Protein AF-V9IGC6-F1 (afdb_monomer_lite)

Sequence (272 aa):
MDTNLYEKNEKKMQADISLQDTLHKNHNLEVSNCHYMVNDELTYIQAREKKIHMDTTSNIKPKKRITKMKMKKYKSEGESSYESTKLEDSLTQVLEKFKRGCECQDDQCFKGLNPETVYRHRLNIAELTKAEHDMYLMGVTMACLTNPYETARHTERRRLRAQYVYQGRRVCLDAFLYLENCTHYQIKRIRKHLMTHGVTPRVHGNHGKIPHNTFSLDIYKIATEFLKNFIELQETKQKTKVAKNAQLHLPSDITRKVVYDSYIQYCRKNIS

Organism: Apis cerana (NCBI:txid7461)

Foldseek 3Di:
DCPPVVVVVVVVVVVVVVVVVVVVVVVVVLVVVVVVVVVVVVVVVVVVVVVVVVVPDDDDDDDDDDDDDDDDDDDPDDDDPPCLQDQDPDLVVLVVDLVVADPDPVSCQSPPPDSVVLNVQSVVLVPDDPQRLLLVLLVQQVVQDDDPCVQPPPDDRDDDDGFHDDPNDTDDPSSSCNSSSHDPVSNVVSVVCCVPPNSDGDDDPCVVPDPPPDDDPVVVVLVVVLVVVVQVVQVVVVVVDDDPDDDRDDDPVPDPVVSVVSSVVSCVVPVD

pLDDT: mean 70.82, std 24.02, range [24.22, 96.62]

Structure (mmCIF, N/CA/C/O backbone):
data_AF-V9IGC6-F1
#
_entry.id   AF-V9IGC6-F1
#
loop_
_atom_site.group_PDB
_atom_site.id
_atom_site.type_symbol
_atom_site.label_atom_id
_atom_site.label_alt_id
_atom_site.label_comp_id
_atom_site.label_asym_id
_atom_site.label_entity_id
_atom_site.label_seq_id
_atom_site.pdbx_PDB_ins_code
_atom_site.Cartn_x
_atom_site.Cartn_y
_atom_site.Cartn_z
_atom_site.occupancy
_atom_site.B_iso_or_equiv
_atom_site.auth_seq_id
_atom_site.auth_comp_id
_atom_site.auth_asym_id
_atom_site.auth_atom_id
_atom_site.pdbx_PDB_model_num
ATOM 1 N N . MET A 1 1 ? -62.602 -34.701 8.766 1.00 41.88 1 MET A N 1
ATOM 2 C CA . MET A 1 1 ? -61.517 -35.308 9.566 1.00 41.88 1 MET A CA 1
ATOM 3 C C . MET A 1 1 ? -60.327 -34.376 9.442 1.00 41.88 1 MET A C 1
ATOM 5 O O . MET A 1 1 ? -59.588 -34.441 8.469 1.00 41.88 1 MET A O 1
ATOM 9 N N . ASP A 1 2 ? -60.263 -33.419 10.365 1.00 43.38 2 ASP A N 1
ATOM 10 C CA . ASP A 1 2 ? -59.386 -32.250 10.345 1.00 43.38 2 ASP A CA 1
ATOM 11 C C . ASP A 1 2 ? -57.974 -32.589 10.832 1.00 43.38 2 ASP A C 1
ATOM 13 O O . ASP A 1 2 ? -57.628 -32.407 11.997 1.00 43.38 2 ASP A O 1
ATOM 17 N N . THR A 1 3 ? -57.126 -33.055 9.918 1.00 45.03 3 THR A N 1
ATOM 18 C CA . THR A 1 3 ? -55.683 -33.252 10.152 1.00 45.03 3 THR A CA 1
ATOM 19 C C . THR A 1 3 ? -54.926 -31.937 10.385 1.00 45.03 3 THR A C 1
ATOM 21 O O . THR A 1 3 ? -53.841 -31.936 10.956 1.00 45.03 3 THR A O 1
ATOM 24 N N . ASN A 1 4 ? -55.520 -30.795 10.028 1.00 53.62 4 ASN A N 1
ATOM 25 C CA . ASN A 1 4 ? -54.877 -29.478 10.088 1.00 53.62 4 ASN A CA 1
ATOM 26 C C . ASN A 1 4 ? -54.898 -28.821 11.488 1.00 53.62 4 ASN A C 1
ATOM 28 O O . ASN A 1 4 ? -54.200 -27.836 11.724 1.00 53.62 4 ASN A O 1
ATOM 32 N N . LEU A 1 5 ? -55.695 -29.343 12.432 1.00 46.31 5 LEU A N 1
ATOM 33 C CA . LEU A 1 5 ? -55.763 -28.805 13.800 1.00 46.31 5 LEU A CA 1
ATOM 34 C C . LEU A 1 5 ? -54.714 -29.442 14.729 1.00 46.31 5 LEU A C 1
ATOM 36 O O . LEU A 1 5 ? -54.222 -28.784 15.644 1.00 46.31 5 LEU A O 1
ATOM 40 N N . TYR A 1 6 ? -54.329 -30.694 14.465 1.00 44.22 6 TYR A N 1
ATOM 41 C CA . TYR A 1 6 ? -53.376 -31.439 15.294 1.00 44.22 6 TYR A CA 1
ATOM 42 C C . TYR A 1 6 ? -51.934 -30.933 15.100 1.00 44.22 6 TYR A C 1
ATOM 44 O O . TYR A 1 6 ? -51.265 -30.593 16.074 1.00 44.22 6 TYR A O 1
ATOM 52 N N . GLU A 1 7 ? -51.500 -30.718 13.851 1.00 48.41 7 GLU A N 1
ATOM 53 C CA . GLU A 1 7 ? -50.159 -30.182 13.539 1.00 48.41 7 GLU A CA 1
ATOM 54 C C . GLU A 1 7 ? -49.952 -28.737 14.024 1.00 48.41 7 GLU A C 1
ATOM 56 O O . GLU A 1 7 ? -48.832 -28.309 14.321 1.00 48.41 7 GLU A O 1
ATOM 61 N N . LYS A 1 8 ? -51.034 -27.954 14.112 1.00 51.41 8 LYS A N 1
ATOM 62 C CA . LYS A 1 8 ? -50.972 -26.560 14.568 1.00 51.41 8 LYS A CA 1
ATOM 63 C C . LYS A 1 8 ? -50.776 -26.463 16.083 1.00 51.41 8 LYS A C 1
ATOM 65 O O . LYS A 1 8 ? -50.110 -25.539 16.549 1.00 51.41 8 LYS A O 1
ATOM 70 N N . ASN A 1 9 ? -51.310 -27.427 16.834 1.00 45.59 9 ASN A N 1
ATOM 71 C CA . ASN A 1 9 ? -51.143 -27.508 18.285 1.00 45.59 9 ASN A CA 1
ATOM 72 C C . ASN A 1 9 ? -49.753 -28.037 18.671 1.00 45.59 9 ASN A C 1
ATOM 74 O O . ASN A 1 9 ? -49.155 -27.531 19.620 1.00 45.59 9 ASN A O 1
ATOM 78 N N . GLU A 1 10 ? -49.190 -28.960 17.888 1.00 48.25 10 GLU A N 1
ATOM 79 C CA . GLU A 1 10 ? -47.845 -29.506 18.110 1.00 48.25 10 GLU A CA 1
ATOM 80 C C . GLU A 1 10 ? -46.753 -28.441 17.897 1.00 48.25 10 GLU A C 1
ATOM 82 O O . GLU A 1 10 ? -45.891 -28.237 18.754 1.00 48.25 10 GLU A O 1
ATOM 87 N N . LYS A 1 11 ? -46.874 -27.634 16.829 1.00 52.12 11 LYS A N 1
ATOM 88 C CA . LYS A 1 11 ? -45.977 -26.488 16.577 1.00 52.12 11 LYS A CA 1
ATOM 89 C C . LYS A 1 11 ? -46.059 -25.408 17.660 1.00 52.12 11 LYS A C 1
ATOM 91 O O . LYS A 1 11 ? -45.068 -24.724 17.907 1.00 52.12 11 LYS A O 1
ATOM 96 N N . LYS A 1 12 ? -47.218 -25.248 18.310 1.00 49.88 12 LYS A N 1
ATOM 97 C CA . LYS A 1 12 ? -47.409 -24.270 19.390 1.00 49.88 12 LYS A CA 1
ATOM 98 C C . LYS A 1 12 ? -46.783 -24.750 20.705 1.00 49.88 12 LYS A C 1
ATOM 100 O O . LYS A 1 12 ? -46.051 -23.987 21.323 1.00 49.88 12 LYS A O 1
ATOM 105 N N . MET A 1 13 ? -46.957 -26.026 21.063 1.00 42.72 13 MET A N 1
ATOM 106 C CA . MET A 1 13 ? -46.292 -26.616 22.236 1.00 42.72 13 MET A CA 1
ATOM 107 C C . MET A 1 13 ? -44.762 -26.603 22.115 1.00 42.72 13 MET A C 1
ATOM 109 O O . MET A 1 13 ? -44.069 -26.347 23.096 1.00 42.72 13 MET A O 1
ATOM 113 N N . GLN A 1 14 ? -44.218 -26.824 20.915 1.00 46.03 14 GLN A N 1
ATOM 114 C CA . GLN A 1 14 ? -42.767 -26.822 20.704 1.00 46.03 14 GLN A CA 1
ATOM 115 C C . GLN A 1 14 ? -42.153 -25.412 20.760 1.00 46.03 14 GLN A C 1
ATOM 117 O O . GLN A 1 14 ? -41.009 -25.250 21.187 1.00 46.03 14 GLN A O 1
ATOM 122 N N . ALA A 1 15 ? -42.927 -24.385 20.391 1.00 45.19 15 ALA A N 1
ATOM 123 C CA . ALA A 1 15 ? -42.534 -22.986 20.550 1.00 45.19 15 ALA A CA 1
ATOM 124 C C . ALA A 1 15 ? -42.523 -22.553 22.027 1.00 45.19 15 ALA A C 1
ATOM 126 O O . ALA A 1 15 ? -41.586 -21.875 22.450 1.00 45.19 15 ALA A O 1
ATOM 127 N N . ASP A 1 16 ? -43.502 -22.996 22.822 1.00 39.31 16 ASP A N 1
ATOM 128 C CA . ASP A 1 16 ? -43.598 -22.651 24.247 1.00 39.31 16 ASP A CA 1
ATOM 129 C C . ASP A 1 16 ? -42.468 -23.292 25.082 1.00 39.31 16 ASP A C 1
ATOM 131 O O . ASP A 1 16 ? -41.899 -22.635 25.957 1.00 39.31 16 ASP A O 1
ATOM 135 N N . ILE A 1 17 ? -42.052 -24.523 24.751 1.00 42.97 17 ILE A N 1
ATOM 136 C CA . ILE A 1 17 ? -40.891 -25.188 25.379 1.00 42.97 17 ILE A CA 1
ATOM 137 C C . ILE A 1 17 ? -39.582 -24.455 25.029 1.00 42.97 17 ILE A C 1
ATOM 139 O O . ILE A 1 17 ? -38.753 -24.201 25.903 1.00 42.97 17 ILE A O 1
ATOM 143 N N . SER A 1 18 ? -39.415 -24.021 23.772 1.00 43.31 18 SER A N 1
ATOM 144 C CA . SER A 1 18 ? -38.237 -23.246 23.349 1.00 43.31 18 SER A CA 1
ATOM 145 C C . SER A 1 18 ? -38.161 -21.860 24.007 1.00 43.31 18 SER A C 1
ATOM 147 O O . SER A 1 18 ? -37.057 -21.338 24.196 1.00 43.31 18 SER A O 1
ATOM 149 N N . LEU A 1 19 ? -39.308 -21.257 24.338 1.00 42.09 19 LEU A N 1
ATOM 150 C CA . LEU A 1 19 ? -39.413 -19.979 25.051 1.00 42.09 19 LEU A CA 1
ATOM 151 C C . LEU A 1 19 ? -39.061 -20.120 26.540 1.00 42.09 19 LEU A C 1
ATOM 153 O O . LEU A 1 19 ? -38.340 -19.280 27.081 1.00 42.09 19 LEU A O 1
ATOM 157 N N . GLN A 1 20 ? -39.490 -21.201 27.197 1.00 38.69 20 GLN A N 1
ATOM 158 C CA . GLN A 1 20 ? -39.112 -21.477 28.590 1.00 38.69 20 GLN A CA 1
ATOM 159 C C . GLN A 1 20 ? -37.611 -21.781 28.738 1.00 38.69 20 GLN A C 1
ATOM 161 O O . GLN A 1 20 ? -36.968 -21.265 29.657 1.00 38.69 20 GLN A O 1
ATOM 166 N N . ASP A 1 21 ? -37.015 -22.509 27.789 1.00 36.34 21 ASP A N 1
ATOM 167 C CA . ASP A 1 21 ? -35.571 -22.788 27.779 1.00 36.34 21 ASP A CA 1
ATOM 168 C C . ASP A 1 21 ? -34.711 -21.539 27.513 1.00 36.34 21 ASP A C 1
ATOM 170 O O . ASP A 1 21 ? -33.573 -21.447 27.987 1.00 36.34 21 ASP A O 1
ATOM 174 N N . THR A 1 22 ? -35.229 -20.554 26.771 1.00 41.28 22 THR A N 1
ATOM 175 C CA . THR A 1 22 ? -34.543 -19.263 26.569 1.00 41.28 22 THR A CA 1
ATOM 176 C C . THR A 1 22 ? -34.654 -18.360 27.795 1.00 41.28 22 THR A C 1
ATOM 178 O O . THR A 1 22 ? -33.662 -17.735 28.170 1.00 41.28 22 THR A O 1
ATOM 181 N N . LEU A 1 23 ? -35.798 -18.353 28.485 1.00 35.53 23 LEU A N 1
ATOM 182 C CA . LEU A 1 23 ? -35.978 -17.635 29.752 1.00 35.53 23 LEU A CA 1
ATOM 183 C C . LEU A 1 23 ? -35.058 -18.165 30.865 1.00 35.53 23 LEU A C 1
ATOM 185 O O . LEU A 1 23 ? -34.408 -17.373 31.549 1.00 35.53 23 LEU A O 1
ATOM 189 N N . HIS A 1 24 ? -34.912 -19.488 31.002 1.00 31.80 24 HIS A N 1
ATOM 190 C CA . HIS A 1 24 ? -33.990 -20.071 31.985 1.00 31.80 24 HIS A CA 1
ATOM 191 C C . HIS A 1 24 ? -32.508 -19.820 31.662 1.00 31.80 24 HIS A C 1
ATOM 193 O O . HIS A 1 24 ? -31.705 -19.620 32.576 1.00 31.80 24 HIS A O 1
ATOM 199 N N . LYS A 1 25 ? -32.125 -19.769 30.378 1.00 38.78 25 LYS A N 1
ATOM 200 C CA . LYS A 1 25 ? -30.759 -19.392 29.970 1.00 38.78 25 LYS A CA 1
ATOM 201 C C . LYS A 1 25 ? -30.450 -17.920 30.252 1.00 38.78 25 LYS A C 1
ATOM 203 O O . LYS A 1 25 ? -29.337 -17.628 30.681 1.00 38.78 25 LYS A O 1
ATOM 208 N N . ASN A 1 26 ? -31.421 -17.024 30.075 1.00 37.06 26 ASN A N 1
ATOM 209 C CA . ASN A 1 26 ? -31.253 -15.592 30.340 1.00 37.06 26 ASN A CA 1
ATOM 210 C C . ASN A 1 26 ? -31.096 -15.296 31.838 1.00 37.06 26 ASN A C 1
ATOM 212 O O . ASN A 1 26 ? -30.159 -14.598 32.216 1.00 37.06 26 ASN A O 1
ATOM 216 N N . HIS A 1 27 ? -31.903 -15.927 32.696 1.00 32.66 27 HIS A N 1
ATOM 217 C CA . HIS A 1 27 ? -31.777 -15.770 34.150 1.00 32.66 27 HIS A CA 1
ATOM 218 C C . HIS A 1 27 ? -30.416 -16.274 34.677 1.00 32.66 27 HIS A C 1
ATOM 220 O O . HIS A 1 27 ? -29.804 -15.666 35.553 1.00 32.66 27 HIS A O 1
ATOM 226 N N . ASN A 1 28 ? -29.881 -17.362 34.110 1.00 31.58 28 ASN A N 1
ATOM 227 C CA . ASN A 1 28 ? -28.543 -17.853 34.463 1.00 31.58 28 ASN A CA 1
ATOM 228 C C . ASN A 1 28 ? -27.412 -16.928 33.961 1.00 31.58 28 ASN A C 1
ATOM 230 O O . ASN A 1 28 ? -26.355 -16.855 34.590 1.00 31.58 28 ASN A O 1
ATOM 234 N N . LEU A 1 29 ? -27.633 -16.186 32.869 1.00 37.69 29 LEU A N 1
ATOM 235 C CA . LEU A 1 29 ? -26.696 -15.186 32.345 1.00 37.69 29 LEU A CA 1
ATOM 236 C C . LEU A 1 29 ? -26.668 -13.913 33.210 1.00 37.69 29 LEU A C 1
ATOM 238 O O . LEU A 1 29 ? -25.596 -13.368 33.478 1.00 37.69 29 LEU A O 1
ATOM 242 N N . GLU A 1 30 ? -27.831 -13.468 33.688 1.00 39.00 30 GLU A N 1
ATOM 243 C CA . GLU A 1 30 ? -27.983 -12.308 34.578 1.00 39.00 30 GLU A CA 1
ATOM 244 C C . GLU A 1 30 ? -27.279 -12.528 35.927 1.00 39.00 30 GLU A C 1
ATOM 246 O O . GLU A 1 30 ? -26.521 -11.668 36.388 1.00 39.00 30 GLU A O 1
ATOM 251 N N . VAL A 1 31 ? -27.422 -13.723 36.513 1.00 33.78 31 VAL A N 1
ATOM 252 C CA . VAL A 1 31 ? -26.733 -14.101 37.761 1.00 33.78 31 VAL A CA 1
ATOM 253 C C . VAL A 1 31 ? -25.212 -14.196 37.559 1.00 33.78 31 VAL A C 1
ATOM 255 O O . VAL A 1 31 ? -24.442 -13.751 38.415 1.00 33.78 31 VAL A O 1
ATOM 258 N N . SER A 1 32 ? -24.756 -14.693 36.401 1.00 35.28 32 SER A N 1
ATOM 259 C CA . SER A 1 32 ? -23.327 -14.749 36.054 1.00 35.28 32 SER A CA 1
ATOM 260 C C . SER A 1 32 ? -22.707 -13.357 35.853 1.00 35.28 32 SER A C 1
ATOM 262 O O . SER A 1 32 ? -21.561 -13.135 36.248 1.00 35.28 32 SER A O 1
ATOM 264 N N . ASN A 1 33 ? -23.449 -12.405 35.279 1.00 40.59 33 ASN A N 1
ATOM 265 C CA . ASN A 1 33 ? -22.985 -11.025 35.094 1.00 40.59 33 ASN A CA 1
ATOM 266 C C . ASN A 1 33 ? -22.858 -10.272 36.427 1.00 40.59 33 ASN A C 1
ATOM 268 O O . ASN A 1 33 ? -21.911 -9.507 36.611 1.00 40.59 33 ASN A O 1
ATOM 272 N N . CYS A 1 34 ? -23.752 -10.539 37.384 1.00 33.47 34 CYS A N 1
ATOM 273 C CA . CYS A 1 34 ? -23.681 -9.949 38.721 1.00 33.47 34 CYS A CA 1
ATOM 274 C C . CYS A 1 34 ? -22.429 -10.424 39.486 1.00 33.47 34 CYS A C 1
ATOM 276 O O . CYS A 1 34 ? -21.748 -9.633 40.139 1.00 33.47 34 CYS A O 1
ATOM 278 N N . HIS A 1 35 ? -22.045 -11.696 39.319 1.00 33.09 35 HIS A N 1
ATOM 279 C CA . HIS A 1 35 ? -20.821 -12.247 39.906 1.00 33.09 35 HIS A CA 1
ATOM 280 C C . HIS A 1 35 ? -19.534 -11.654 39.293 1.00 33.09 35 HIS A C 1
ATOM 282 O O . HIS A 1 35 ? -18.532 -11.485 39.989 1.00 33.09 35 HIS A O 1
ATOM 288 N N . TYR A 1 36 ? -19.558 -11.277 38.009 1.00 39.97 36 TYR A N 1
ATOM 289 C CA . TYR A 1 36 ? -18.407 -10.672 37.329 1.00 39.97 36 TYR A CA 1
ATOM 290 C C . TYR A 1 36 ? -18.116 -9.242 37.819 1.00 39.97 36 TYR A C 1
ATOM 292 O O . TYR A 1 36 ? -16.954 -8.873 37.985 1.00 39.97 36 TYR A O 1
ATOM 300 N N . MET A 1 37 ? -19.154 -8.458 38.134 1.00 36.34 37 MET A N 1
ATOM 301 C CA . MET A 1 37 ? -18.991 -7.081 38.628 1.00 36.34 37 MET A CA 1
ATOM 302 C C . MET A 1 37 ? -18.371 -7.003 40.033 1.00 36.34 37 MET A C 1
ATOM 304 O O . MET A 1 37 ? -17.585 -6.098 40.301 1.00 36.34 37 MET A O 1
ATOM 308 N N . VAL A 1 38 ? -18.668 -7.967 40.911 1.00 40.81 38 VAL A N 1
ATOM 309 C CA . VAL A 1 38 ? -18.096 -8.031 42.273 1.00 40.81 38 VAL A CA 1
ATOM 310 C C . VAL A 1 38 ? -16.610 -8.422 42.242 1.00 40.81 38 VAL A C 1
ATOM 312 O O . VAL A 1 38 ? -15.810 -7.930 43.038 1.00 40.81 38 VAL A O 1
ATOM 315 N N . ASN A 1 39 ? -16.207 -9.260 41.281 1.00 40.09 39 ASN A N 1
ATOM 316 C CA . ASN A 1 39 ? -14.811 -9.678 41.118 1.00 40.09 39 ASN A CA 1
ATOM 317 C C . ASN A 1 39 ? -13.908 -8.555 40.570 1.00 40.09 39 ASN A C 1
ATOM 319 O O . ASN A 1 39 ? -12.732 -8.473 40.937 1.00 40.09 39 ASN A O 1
ATOM 323 N N . ASP A 1 40 ? -14.445 -7.655 39.744 1.00 43.22 40 ASP A N 1
ATOM 324 C CA . ASP A 1 40 ? -13.703 -6.508 39.201 1.00 43.22 40 ASP A CA 1
ATOM 325 C C . ASP A 1 40 ? -13.395 -5.457 40.293 1.00 43.22 40 ASP A C 1
ATOM 327 O O . ASP A 1 40 ? -12.310 -4.866 40.326 1.00 43.22 40 ASP A O 1
ATOM 331 N N . GLU A 1 41 ? -14.298 -5.305 41.270 1.00 46.28 41 GLU A N 1
ATOM 332 C CA . GLU A 1 41 ? -14.113 -4.437 42.441 1.00 46.28 41 GLU A CA 1
ATOM 333 C C . GLU A 1 41 ? -12.979 -4.940 43.359 1.00 46.28 41 GLU A C 1
ATOM 335 O O . GLU A 1 41 ? -12.106 -4.157 43.749 1.00 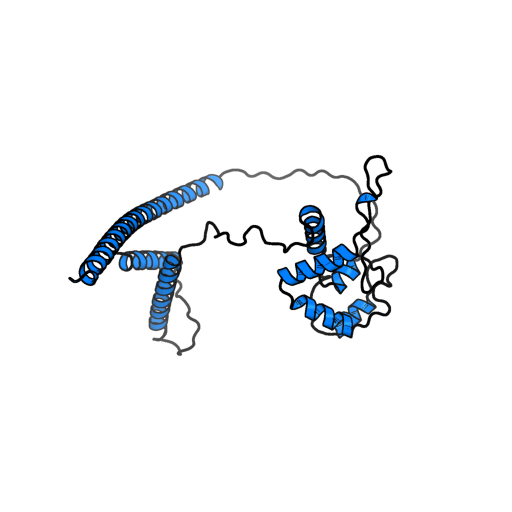46.28 41 GLU A O 1
ATOM 340 N N . LEU A 1 42 ? -12.897 -6.256 43.618 1.00 43.44 42 LEU A N 1
ATOM 341 C CA . LEU A 1 42 ? -11.777 -6.857 44.364 1.00 43.44 42 LEU A CA 1
ATOM 342 C C . LEU A 1 42 ? -10.436 -6.725 43.624 1.00 43.44 42 LEU A C 1
ATOM 344 O O . LEU A 1 42 ? -9.403 -6.450 44.243 1.00 43.44 42 LEU A O 1
ATOM 348 N N . THR A 1 43 ? -10.441 -6.898 42.302 1.00 43.66 43 THR A N 1
ATOM 349 C CA . THR A 1 43 ? -9.219 -6.866 41.482 1.00 43.66 43 THR A CA 1
ATOM 350 C C . THR A 1 43 ? -8.621 -5.454 41.425 1.00 43.66 43 THR A C 1
ATOM 352 O O . THR A 1 43 ? -7.400 -5.279 41.505 1.00 43.66 43 THR A O 1
ATOM 355 N N . TYR A 1 44 ? -9.474 -4.427 41.369 1.00 44.84 44 TYR A N 1
ATOM 356 C CA . TYR A 1 44 ? -9.060 -3.024 41.397 1.00 44.84 44 TYR A CA 1
ATOM 357 C C . TYR A 1 44 ? -8.445 -2.609 42.747 1.00 44.84 44 TYR A C 1
ATOM 359 O O . TYR A 1 44 ? -7.439 -1.891 42.777 1.00 44.84 44 TYR A O 1
ATOM 367 N N . ILE A 1 45 ? -8.994 -3.097 43.867 1.00 49.25 45 ILE A N 1
ATOM 368 C CA . ILE A 1 45 ? -8.469 -2.822 45.216 1.00 49.25 45 ILE A CA 1
ATOM 369 C C . ILE A 1 45 ? -7.088 -3.477 45.404 1.00 49.25 45 ILE A C 1
ATOM 371 O O . ILE A 1 45 ? -6.138 -2.803 45.810 1.00 49.25 45 ILE A O 1
ATOM 375 N N . GLN A 1 46 ? -6.921 -4.736 44.985 1.00 43.09 46 GLN A N 1
ATOM 376 C CA . GLN A 1 46 ? -5.647 -5.467 45.087 1.00 43.09 46 GLN A CA 1
ATOM 377 C C . GLN A 1 46 ? -4.525 -4.878 44.209 1.00 43.09 46 GLN A C 1
ATOM 379 O O . GLN A 1 46 ? -3.350 -4.886 44.590 1.00 43.09 46 GLN A O 1
ATOM 384 N N . ALA A 1 47 ? -4.855 -4.351 43.025 1.00 43.91 47 ALA A N 1
ATOM 385 C CA . ALA A 1 47 ? -3.881 -3.708 42.140 1.00 43.91 47 ALA A CA 1
ATOM 386 C C . ALA A 1 47 ? -3.365 -2.369 42.702 1.00 43.91 47 ALA A C 1
ATOM 388 O O . ALA A 1 47 ? -2.208 -1.999 42.476 1.00 43.91 47 ALA A O 1
ATOM 389 N N . ARG A 1 48 ? -4.202 -1.653 43.462 1.00 46.25 48 ARG A N 1
ATOM 390 C CA . ARG A 1 48 ? -3.848 -0.377 44.095 1.00 46.25 48 ARG A CA 1
ATOM 391 C C . ARG A 1 48 ? -2.881 -0.563 45.268 1.00 46.25 48 ARG A C 1
ATOM 393 O O . ARG A 1 48 ? -1.940 0.216 45.391 1.00 46.25 48 ARG A O 1
ATOM 400 N N . GLU A 1 49 ? -3.059 -1.611 46.069 1.00 45.31 49 GLU A N 1
ATOM 401 C CA . GLU A 1 49 ? -2.178 -1.929 47.205 1.00 45.31 49 GLU A CA 1
ATOM 402 C C . GLU A 1 49 ? -0.779 -2.382 46.753 1.00 45.31 49 GLU A C 1
ATOM 404 O O . GLU A 1 49 ? 0.230 -1.932 47.297 1.00 45.31 49 GLU A O 1
ATOM 409 N N . LYS A 1 50 ? -0.689 -3.182 45.678 1.00 45.75 50 LYS A N 1
ATOM 410 C CA . LYS A 1 50 ? 0.599 -3.622 45.101 1.00 45.75 50 LYS A CA 1
ATOM 411 C C . LYS A 1 50 ? 1.439 -2.474 44.538 1.00 45.75 50 LYS A C 1
ATOM 413 O O . LYS A 1 50 ? 2.666 -2.525 44.593 1.00 45.75 50 LYS A O 1
ATOM 418 N N . LYS A 1 51 ? 0.793 -1.432 44.006 1.00 43.16 51 LYS A N 1
ATOM 419 C CA . LYS A 1 51 ? 1.482 -0.279 43.410 1.00 43.16 51 LYS A CA 1
ATOM 420 C C . LYS A 1 51 ? 2.136 0.619 44.466 1.00 43.16 51 LYS A C 1
ATOM 422 O O . LYS A 1 51 ? 3.220 1.131 44.229 1.00 43.16 51 LYS A O 1
ATOM 427 N N . ILE A 1 52 ? 1.530 0.731 45.650 1.00 42.00 52 ILE A N 1
ATOM 428 C CA . ILE A 1 52 ? 2.076 1.507 46.777 1.00 42.00 52 ILE A CA 1
ATOM 429 C C . ILE A 1 52 ? 3.342 0.842 47.351 1.00 42.00 52 ILE A C 1
ATOM 431 O O . ILE A 1 52 ? 4.250 1.536 47.795 1.00 42.00 52 ILE A O 1
ATOM 435 N N . HIS A 1 53 ? 3.444 -0.490 47.282 1.00 39.47 53 HIS A N 1
ATOM 436 C CA . HIS A 1 53 ? 4.567 -1.247 47.847 1.00 39.47 53 HIS A CA 1
ATOM 437 C C . HIS A 1 53 ? 5.819 -1.301 46.938 1.00 39.47 53 HIS A C 1
ATOM 439 O O . HIS A 1 53 ? 6.926 -1.537 47.427 1.00 39.47 53 HIS A O 1
ATOM 445 N N . MET A 1 54 ? 5.682 -1.093 45.619 1.00 38.91 54 MET A N 1
ATOM 446 C CA . MET A 1 54 ? 6.823 -1.124 44.684 1.00 38.91 54 MET A CA 1
ATOM 447 C C . MET A 1 54 ? 7.582 0.206 44.577 1.00 38.91 54 MET A C 1
ATOM 449 O O . MET A 1 54 ? 8.779 0.185 44.303 1.00 38.91 54 MET A O 1
ATOM 453 N N . ASP A 1 55 ? 6.943 1.344 44.856 1.00 34.62 55 ASP A N 1
ATOM 454 C CA . ASP A 1 55 ? 7.587 2.665 44.756 1.00 34.62 55 ASP A CA 1
ATOM 455 C C . ASP A 1 55 ? 8.554 2.966 45.923 1.00 34.62 55 ASP A C 1
ATOM 457 O O . ASP A 1 55 ? 9.282 3.957 45.897 1.00 34.62 55 ASP A O 1
ATOM 461 N N . THR A 1 56 ? 8.621 2.099 46.943 1.00 39.19 56 THR A N 1
ATOM 462 C CA . THR A 1 56 ? 9.496 2.281 48.117 1.00 39.19 56 THR A CA 1
ATOM 463 C C . THR A 1 56 ? 10.862 1.595 47.991 1.00 39.19 56 THR A C 1
ATOM 465 O O . THR A 1 56 ? 11.710 1.773 48.864 1.00 39.19 56 THR A O 1
ATOM 468 N N . THR A 1 57 ? 11.134 0.814 46.936 1.00 32.12 57 THR A N 1
ATOM 469 C CA . THR A 1 57 ? 12.391 0.045 46.859 1.00 32.12 57 THR A CA 1
ATOM 470 C C . THR A 1 57 ? 13.095 0.101 45.502 1.00 32.12 57 THR A C 1
ATOM 472 O O . THR A 1 57 ? 12.558 -0.268 44.465 1.00 32.12 57 THR A O 1
ATOM 475 N N . SER A 1 58 ? 14.383 0.455 45.582 1.00 30.38 58 SER A N 1
ATOM 476 C CA . SER A 1 58 ? 15.482 0.217 44.631 1.00 30.38 58 SER A CA 1
ATOM 477 C C . SER A 1 58 ? 15.897 1.353 43.675 1.00 30.38 58 SER A C 1
ATOM 479 O O . SER A 1 58 ? 15.392 1.575 42.580 1.00 30.38 58 SER A O 1
ATOM 481 N N . ASN A 1 59 ? 16.944 2.030 44.145 1.00 27.44 59 ASN A N 1
ATOM 482 C CA . ASN A 1 59 ? 17.877 2.929 43.475 1.00 27.44 59 ASN A CA 1
ATOM 483 C C . ASN A 1 59 ? 19.127 2.092 43.084 1.00 27.44 59 ASN A C 1
ATOM 485 O O . ASN A 1 59 ? 19.488 1.238 43.889 1.00 27.44 59 ASN A O 1
ATOM 489 N N . ILE A 1 60 ? 19.764 2.300 41.910 1.00 29.78 60 ILE A N 1
ATOM 490 C CA . ILE A 1 60 ? 21.225 2.162 41.596 1.00 29.78 60 ILE A CA 1
ATOM 491 C C . ILE A 1 60 ? 21.506 2.182 40.063 1.00 29.78 60 ILE A C 1
ATOM 493 O O . ILE A 1 60 ? 20.785 1.614 39.248 1.00 29.78 60 ILE A O 1
ATOM 497 N N . LYS A 1 61 ? 22.603 2.870 39.702 1.00 30.19 61 LYS A N 1
ATOM 498 C CA . LYS A 1 61 ? 23.145 3.262 38.377 1.00 30.19 61 LYS A CA 1
ATOM 499 C C . LYS A 1 61 ? 24.128 2.230 37.726 1.00 30.19 61 LYS A C 1
ATOM 501 O O . LYS A 1 61 ? 24.474 1.245 38.370 1.00 30.19 61 LYS A O 1
ATOM 506 N N . PRO A 1 62 ? 24.602 2.443 36.465 1.00 32.50 62 PRO A N 1
ATOM 507 C CA . PRO A 1 62 ? 24.972 1.397 35.486 1.00 32.50 62 PRO A CA 1
ATOM 508 C C . PRO A 1 62 ? 26.491 1.196 35.243 1.00 32.50 62 PRO A C 1
ATOM 510 O O . PRO A 1 62 ? 27.305 2.028 35.642 1.00 32.50 62 PRO A O 1
ATOM 513 N N . LYS A 1 63 ? 26.890 0.150 34.487 1.00 26.97 63 LYS A N 1
ATOM 514 C CA . LYS A 1 63 ? 28.274 -0.034 33.977 1.00 26.97 63 LYS A CA 1
ATOM 515 C C . LYS A 1 63 ? 28.359 -0.328 32.467 1.00 26.97 63 LYS A C 1
ATOM 517 O O . LYS A 1 63 ? 27.663 -1.184 31.935 1.00 26.97 63 LYS A O 1
ATOM 522 N N . LYS A 1 64 ? 29.268 0.413 31.816 1.00 28.19 64 LYS A N 1
ATOM 523 C CA . LYS A 1 64 ? 29.660 0.415 30.392 1.00 28.19 64 LYS A CA 1
ATOM 524 C C . LYS A 1 64 ? 30.531 -0.792 30.007 1.00 28.19 64 LYS A C 1
ATOM 526 O O . LYS A 1 64 ? 31.341 -1.245 30.814 1.00 28.19 64 LYS A O 1
ATOM 531 N N . ARG A 1 65 ? 30.515 -1.174 28.721 1.00 24.22 65 ARG A N 1
ATOM 532 C CA . ARG A 1 65 ? 31.650 -1.845 28.054 1.00 24.22 65 ARG A CA 1
ATOM 533 C C . ARG A 1 65 ? 31.827 -1.337 26.616 1.00 24.22 65 ARG A C 1
ATOM 535 O O . ARG A 1 65 ? 30.866 -1.223 25.867 1.00 24.22 65 ARG A O 1
ATOM 542 N N . ILE A 1 66 ? 33.071 -0.996 26.282 1.00 27.98 66 ILE A N 1
ATOM 543 C CA . ILE A 1 66 ? 33.557 -0.400 25.025 1.00 27.98 66 ILE A CA 1
ATOM 544 C C . ILE A 1 66 ? 34.098 -1.516 24.119 1.00 27.98 66 ILE A C 1
ATOM 546 O O . ILE A 1 66 ? 34.814 -2.387 24.614 1.00 27.98 66 ILE A O 1
ATOM 550 N N . THR A 1 67 ? 33.869 -1.463 22.797 1.00 25.97 67 THR A N 1
ATOM 551 C CA . THR A 1 67 ? 34.834 -2.018 21.818 1.00 25.97 67 THR A CA 1
ATOM 552 C C . THR A 1 67 ? 34.745 -1.381 20.416 1.00 25.97 67 THR A C 1
ATOM 554 O O . THR A 1 67 ? 33.796 -1.593 19.676 1.00 25.97 67 THR A O 1
ATOM 557 N N . LYS A 1 68 ? 35.786 -0.585 20.120 1.00 27.58 68 LYS A N 1
ATOM 558 C CA . LYS A 1 68 ? 36.585 -0.343 18.891 1.00 27.58 68 LYS A CA 1
ATOM 559 C C . LYS A 1 68 ? 35.938 -0.203 17.491 1.00 27.58 68 LYS A C 1
ATOM 561 O O . LYS A 1 68 ? 35.234 -1.065 16.981 1.00 27.58 68 LYS A O 1
ATOM 566 N N . MET A 1 69 ? 36.343 0.902 16.855 1.00 25.78 69 MET A N 1
ATOM 567 C CA . MET A 1 69 ? 35.944 1.479 15.567 1.00 25.78 69 MET A CA 1
ATOM 568 C C . MET A 1 69 ? 36.537 0.761 14.339 1.00 25.78 69 MET A C 1
ATOM 570 O O . MET A 1 69 ? 37.706 0.383 14.338 1.00 25.78 69 MET A O 1
ATOM 574 N N . LYS A 1 70 ? 35.763 0.704 13.246 1.00 27.00 70 LYS A N 1
ATOM 575 C CA . LYS A 1 70 ? 36.264 0.616 11.861 1.00 27.00 70 LYS A CA 1
ATOM 576 C C . LYS A 1 70 ? 35.746 1.830 11.086 1.00 27.00 70 LYS A C 1
ATOM 578 O O . LYS A 1 70 ? 34.562 2.151 11.176 1.00 27.00 70 LYS A O 1
ATOM 583 N N . MET A 1 71 ? 36.646 2.521 10.384 1.00 27.58 71 MET A N 1
ATOM 584 C CA . MET A 1 71 ? 36.377 3.797 9.715 1.00 27.58 71 MET A CA 1
ATOM 585 C C . MET A 1 71 ? 35.308 3.648 8.628 1.00 27.58 71 MET A C 1
ATOM 587 O O . MET A 1 71 ? 35.433 2.838 7.711 1.00 27.58 71 MET A O 1
ATOM 591 N N . LYS A 1 72 ? 34.245 4.445 8.761 1.00 26.67 72 LYS A N 1
ATOM 592 C CA . LYS A 1 72 ? 33.122 4.545 7.832 1.00 26.67 72 LYS A CA 1
ATOM 593 C C . LYS A 1 72 ? 33.293 5.832 7.032 1.00 26.67 72 LYS A C 1
ATOM 595 O O . LYS A 1 72 ? 33.433 6.901 7.618 1.00 26.67 72 LYS A O 1
ATOM 600 N N . LYS A 1 73 ? 33.303 5.695 5.705 1.00 30.19 73 LYS A N 1
ATOM 601 C CA . LYS A 1 73 ? 33.283 6.796 4.733 1.00 30.19 73 LYS A CA 1
ATOM 602 C C . LYS A 1 73 ? 32.180 7.790 5.127 1.00 30.19 73 LYS A C 1
ATOM 604 O O . LYS A 1 73 ? 31.074 7.366 5.465 1.00 30.19 73 LYS A O 1
ATOM 609 N N . TYR A 1 74 ? 32.548 9.068 5.161 1.00 28.97 74 TYR A N 1
ATOM 610 C CA . TYR A 1 74 ? 31.805 10.190 5.736 1.00 28.97 74 TYR A CA 1
ATOM 611 C C . TYR A 1 74 ? 30.328 10.176 5.307 1.00 28.97 74 TYR A C 1
ATOM 613 O O . TYR A 1 74 ? 30.006 10.319 4.129 1.00 28.97 74 TYR A O 1
ATOM 621 N N . LYS A 1 75 ? 29.447 9.934 6.282 1.00 29.84 75 LYS A N 1
ATOM 622 C CA . LYS A 1 75 ? 27.999 10.110 6.174 1.00 29.84 75 LYS A CA 1
ATOM 623 C C . LYS A 1 75 ? 27.714 11.601 6.322 1.00 29.84 75 LYS A C 1
ATOM 625 O O . LYS A 1 75 ? 28.082 12.171 7.342 1.00 29.84 75 LYS A O 1
ATOM 630 N N . SER A 1 76 ? 27.009 12.190 5.365 1.00 29.50 76 SER A N 1
ATOM 631 C CA . SER A 1 76 ? 26.154 13.331 5.682 1.00 29.50 76 SER A CA 1
ATOM 632 C C . SER A 1 76 ? 25.012 12.796 6.554 1.00 29.50 76 SER A C 1
ATOM 634 O O . SER A 1 76 ? 24.338 11.825 6.200 1.00 29.50 76 SER A O 1
ATOM 636 N N . GLU A 1 77 ? 24.910 13.325 7.768 1.00 32.19 77 GLU A N 1
ATOM 637 C CA . GLU A 1 77 ? 23.850 13.026 8.721 1.00 32.19 77 GLU A CA 1
ATOM 638 C C . GLU A 1 77 ? 22.581 13.781 8.319 1.00 32.19 77 GLU A C 1
ATOM 640 O O . GLU A 1 77 ? 22.616 14.998 8.174 1.00 32.19 77 GLU A O 1
ATOM 645 N N . GLY A 1 78 ? 21.466 13.056 8.179 1.00 34.97 78 GLY A N 1
ATOM 646 C CA . GLY A 1 78 ? 20.136 13.664 8.100 1.00 34.97 78 GLY A CA 1
ATOM 647 C C . GLY A 1 78 ? 19.233 13.147 6.984 1.00 34.97 78 GLY A C 1
ATOM 648 O O . GLY A 1 78 ? 18.809 13.935 6.161 1.00 34.97 78 GLY A O 1
ATOM 649 N N . GLU A 1 79 ? 18.920 11.848 6.961 1.00 32.62 79 GLU A N 1
ATOM 650 C CA . GLU A 1 79 ? 17.592 11.341 6.567 1.00 32.62 79 GLU A CA 1
ATOM 651 C C . GLU A 1 79 ? 17.551 9.832 6.830 1.00 32.62 79 GLU A C 1
ATOM 653 O O . GLU A 1 79 ? 18.331 9.044 6.290 1.00 32.62 79 GLU A O 1
ATOM 658 N N . SER A 1 80 ? 16.691 9.406 7.752 1.00 34.00 80 SER A N 1
ATOM 659 C CA . SER A 1 80 ? 16.517 7.989 8.032 1.00 34.00 80 SER A CA 1
ATOM 660 C C . SER A 1 80 ? 15.862 7.294 6.839 1.00 34.00 80 SER A C 1
ATOM 662 O O . SER A 1 80 ? 14.839 7.749 6.341 1.00 34.00 80 SER A O 1
ATOM 664 N N . SER A 1 81 ? 16.445 6.156 6.473 1.00 42.94 81 SER A N 1
ATOM 665 C CA . SER A 1 81 ? 16.057 5.067 5.558 1.00 42.94 81 SER A CA 1
ATOM 666 C C . SER A 1 81 ? 14.575 4.594 5.544 1.00 42.94 81 SER A C 1
ATOM 668 O O . SER A 1 81 ? 14.313 3.463 5.135 1.00 42.94 81 SER A O 1
ATOM 670 N N . TYR A 1 82 ? 13.596 5.384 5.990 1.00 45.88 82 TYR A N 1
ATOM 671 C CA . TYR A 1 82 ? 12.187 4.986 6.113 1.00 45.88 82 TYR A CA 1
ATOM 672 C C . TYR A 1 82 ? 11.192 5.841 5.309 1.00 45.88 82 TYR A C 1
ATOM 674 O O . TYR A 1 82 ? 10.036 5.450 5.203 1.00 45.88 82 TYR A O 1
ATOM 682 N N . GLU A 1 83 ? 11.630 6.935 4.677 1.00 51.84 83 GLU A N 1
ATOM 683 C CA . GLU A 1 83 ? 10.739 7.833 3.914 1.00 51.84 83 GLU A CA 1
ATOM 684 C C . GLU A 1 83 ? 10.593 7.442 2.426 1.00 51.84 83 GLU A C 1
ATOM 686 O O . GLU A 1 83 ? 9.966 8.143 1.641 1.00 51.84 83 GLU A O 1
ATOM 691 N N . SER A 1 84 ? 11.181 6.324 1.979 1.00 60.91 84 SER A N 1
ATOM 692 C CA . SER A 1 84 ? 11.276 6.019 0.537 1.00 60.91 84 SER A CA 1
ATOM 693 C C . SER A 1 84 ? 9.949 5.638 -0.140 1.00 60.91 84 SER A C 1
ATOM 695 O O . SER A 1 84 ? 9.929 5.467 -1.357 1.00 60.91 84 SER A O 1
ATOM 697 N N . THR A 1 85 ? 8.868 5.460 0.616 1.00 68.38 85 THR A N 1
ATOM 698 C CA . THR A 1 85 ? 7.576 4.961 0.111 1.00 68.38 85 THR A CA 1
ATOM 699 C C . THR A 1 85 ? 6.414 5.898 0.409 1.00 68.38 85 THR A C 1
ATOM 701 O O . THR A 1 85 ? 5.262 5.510 0.233 1.00 68.38 85 THR A O 1
ATOM 704 N N . LYS A 1 86 ? 6.682 7.115 0.897 1.00 83.50 86 LYS A N 1
ATOM 705 C CA . LYS A 1 86 ? 5.630 8.125 1.009 1.00 83.50 86 LYS A CA 1
ATOM 706 C C . LYS A 1 86 ? 5.089 8.415 -0.394 1.00 83.50 86 LYS A C 1
ATOM 708 O O . LYS A 1 86 ? 5.857 8.503 -1.354 1.00 83.50 86 LYS A O 1
ATOM 713 N N . LEU A 1 87 ? 3.767 8.472 -0.508 1.00 86.81 87 LEU A N 1
ATOM 714 C CA . LEU A 1 87 ? 3.105 8.824 -1.756 1.00 86.81 87 LEU A CA 1
ATOM 715 C C . LEU A 1 87 ? 3.305 10.317 -2.022 1.00 86.81 87 LEU A C 1
ATOM 717 O O . LEU A 1 87 ? 3.178 11.127 -1.106 1.00 86.81 87 LEU A O 1
ATOM 721 N N . GLU A 1 88 ? 3.646 10.659 -3.256 1.00 87.38 88 GLU A N 1
ATOM 722 C CA . GLU A 1 88 ? 3.815 12.037 -3.693 1.00 87.38 88 GLU A CA 1
ATOM 723 C C . GLU A 1 88 ? 2.473 12.709 -3.942 1.00 87.38 88 GLU A C 1
ATOM 725 O O . GLU A 1 88 ? 1.549 12.119 -4.503 1.00 87.38 88 GLU A O 1
ATOM 730 N N . ASP A 1 89 ? 2.418 14.000 -3.632 1.00 86.88 89 ASP A N 1
ATOM 731 C CA . ASP A 1 89 ? 1.233 14.820 -3.886 1.00 86.88 89 ASP A CA 1
ATOM 732 C C . ASP A 1 89 ? 1.200 15.364 -5.324 1.00 86.88 89 ASP A C 1
ATOM 734 O O . ASP A 1 89 ? 0.178 15.875 -5.774 1.00 86.88 89 ASP A O 1
ATOM 738 N N . SER A 1 90 ? 2.318 15.292 -6.061 1.00 90.69 90 SER A N 1
ATOM 739 C CA . SER A 1 90 ? 2.411 15.833 -7.419 1.00 90.69 90 SER A CA 1
ATOM 740 C C . SER A 1 90 ? 3.472 15.157 -8.288 1.00 90.69 90 SER A C 1
ATOM 742 O O . SER A 1 90 ? 4.469 14.615 -7.804 1.00 90.69 90 SER A O 1
ATOM 744 N N . LEU A 1 91 ? 3.297 15.285 -9.607 1.00 92.88 91 LEU A N 1
ATOM 745 C CA . LEU A 1 91 ? 4.259 14.845 -10.621 1.00 92.88 91 LEU A CA 1
ATOM 746 C C . LEU A 1 91 ? 5.666 15.431 -10.406 1.00 92.88 91 LEU A C 1
ATOM 748 O O . LEU A 1 91 ? 6.672 14.770 -10.671 1.00 92.88 91 LEU A O 1
ATOM 752 N N . THR A 1 92 ? 5.750 16.668 -9.913 1.00 93.00 92 THR A N 1
ATOM 753 C CA . THR A 1 92 ? 7.020 17.367 -9.677 1.00 93.00 92 THR A CA 1
ATOM 754 C C . THR A 1 92 ? 7.899 16.622 -8.675 1.00 93.00 92 THR A C 1
ATOM 756 O O . THR A 1 92 ? 9.100 16.498 -8.900 1.00 93.00 92 THR A O 1
ATOM 759 N N . GLN A 1 93 ? 7.312 16.044 -7.624 1.00 92.38 93 GLN A N 1
ATOM 760 C CA . GLN A 1 93 ? 8.064 15.276 -6.628 1.00 92.38 93 GLN A CA 1
ATOM 761 C C . GLN A 1 93 ? 8.649 13.983 -7.232 1.00 92.38 93 GLN A C 1
ATOM 763 O O . GLN A 1 93 ? 9.785 13.608 -6.935 1.00 92.38 93 GLN A O 1
ATOM 768 N N . VAL A 1 94 ? 7.927 13.331 -8.155 1.00 92.88 94 VAL A N 1
ATOM 769 C CA . VAL A 1 94 ? 8.434 12.156 -8.892 1.00 92.88 94 VAL A CA 1
ATOM 770 C C . VAL A 1 94 ? 9.596 12.548 -9.808 1.00 92.88 94 VAL A C 1
ATOM 772 O O . VAL A 1 94 ? 10.614 11.855 -9.865 1.00 92.88 94 VAL A O 1
ATOM 775 N N . LEU A 1 95 ? 9.488 13.693 -10.489 1.00 93.00 95 LEU A N 1
ATOM 776 C CA . LEU A 1 95 ? 10.575 14.250 -11.300 1.00 93.00 95 LEU A CA 1
ATOM 777 C C . LEU A 1 95 ? 11.820 14.554 -10.459 1.00 93.00 95 LEU A C 1
ATOM 779 O O . LEU A 1 95 ? 12.937 14.240 -10.873 1.00 93.00 95 LEU A O 1
ATOM 783 N N . GLU A 1 96 ? 11.648 15.147 -9.281 1.00 92.19 96 GLU A N 1
ATOM 784 C CA . GLU A 1 96 ? 12.740 15.405 -8.339 1.00 92.19 96 GLU A CA 1
ATOM 785 C C . GLU A 1 96 ? 13.387 14.107 -7.858 1.00 92.19 96 GLU A C 1
ATOM 787 O O . GLU A 1 96 ? 14.616 14.004 -7.836 1.00 92.19 96 GLU A O 1
ATOM 792 N N . LYS A 1 97 ? 12.586 13.076 -7.567 1.00 90.88 97 LYS A N 1
ATOM 793 C CA . LYS A 1 97 ? 13.109 11.754 -7.217 1.00 90.88 97 LYS A CA 1
ATOM 794 C C . LYS A 1 97 ? 13.937 11.148 -8.348 1.00 90.88 97 LYS A C 1
ATOM 796 O O . LYS A 1 97 ? 15.015 10.617 -8.091 1.00 90.88 97 LYS A O 1
ATOM 801 N N . PHE A 1 98 ? 13.476 11.254 -9.593 1.00 91.88 98 PHE A N 1
ATOM 802 C CA . PHE A 1 98 ? 14.209 10.744 -10.755 1.00 91.88 98 PHE A CA 1
ATOM 803 C C . PHE A 1 98 ? 15.533 11.483 -10.962 1.00 91.88 98 PHE A C 1
ATOM 805 O O . PHE A 1 98 ? 16.528 10.848 -11.302 1.00 91.88 98 PHE A O 1
ATOM 812 N N . LYS A 1 99 ? 15.564 12.800 -10.712 1.00 90.25 99 LYS A N 1
ATOM 813 C CA . LYS A 1 99 ? 16.796 13.606 -10.740 1.00 90.25 99 LYS A CA 1
ATOM 814 C C . LYS A 1 99 ? 17.764 13.225 -9.618 1.00 90.25 99 LYS A C 1
ATOM 816 O O . LYS A 1 99 ? 18.964 13.171 -9.864 1.00 90.25 99 LYS A O 1
ATOM 821 N N . ARG A 1 100 ? 17.254 12.958 -8.407 1.00 89.69 100 ARG A N 1
ATOM 822 C CA . ARG A 1 100 ? 18.059 12.490 -7.263 1.00 89.69 100 ARG A CA 1
ATOM 823 C C . ARG A 1 100 ? 18.660 11.108 -7.524 1.00 89.69 100 ARG A C 1
ATOM 825 O O . ARG A 1 100 ? 19.758 10.839 -7.052 1.00 89.69 100 ARG A O 1
ATOM 832 N N . GLY A 1 101 ? 17.955 10.251 -8.259 1.00 88.31 101 GLY A N 1
ATOM 833 C CA . GLY A 1 101 ? 18.396 8.885 -8.514 1.00 88.31 101 GLY A CA 1
ATOM 834 C C . GLY A 1 101 ? 18.140 7.947 -7.330 1.00 88.31 101 GLY A C 1
ATOM 835 O O . GLY A 1 101 ? 17.404 8.257 -6.386 1.00 88.31 101 GLY A O 1
ATOM 836 N N . CYS A 1 102 ? 18.715 6.752 -7.414 1.00 88.25 102 CYS A N 1
ATOM 837 C CA . CYS A 1 102 ? 18.769 5.777 -6.320 1.00 88.25 102 CYS A CA 1
ATOM 838 C C . CYS A 1 102 ? 20.171 5.777 -5.680 1.00 88.25 102 CYS A C 1
ATOM 840 O O . CYS A 1 102 ? 20.982 6.623 -6.015 1.00 88.25 102 CYS A O 1
ATOM 842 N N . GLU A 1 103 ? 20.450 4.871 -4.736 1.00 82.94 103 GLU A N 1
ATOM 843 C CA . GLU A 1 103 ? 21.760 4.781 -4.056 1.00 82.94 103 GLU A CA 1
ATOM 844 C C . GLU A 1 103 ? 22.594 3.565 -4.522 1.00 82.94 103 GLU A C 1
ATOM 846 O O . GLU A 1 103 ? 23.416 3.026 -3.775 1.00 82.94 103 GLU A O 1
ATOM 851 N N . CYS A 1 104 ? 22.352 3.055 -5.734 1.00 85.00 104 CYS A N 1
ATOM 852 C CA . CYS A 1 104 ? 22.972 1.811 -6.208 1.00 85.00 104 CYS A CA 1
ATOM 853 C C . CYS A 1 104 ? 24.131 2.087 -7.169 1.00 85.00 104 CYS A C 1
ATOM 855 O O . CYS A 1 104 ? 24.146 3.099 -7.841 1.00 85.00 104 CYS A O 1
ATOM 857 N N . GLN A 1 105 ? 25.078 1.158 -7.314 1.00 74.88 105 GLN A N 1
ATOM 858 C CA . GLN A 1 105 ? 26.287 1.389 -8.125 1.00 74.88 105 GLN A CA 1
ATOM 859 C C . GLN A 1 105 ? 26.023 1.824 -9.577 1.00 74.88 105 GLN A C 1
ATOM 861 O O . GLN A 1 105 ? 26.848 2.532 -10.145 1.00 74.88 105 GLN A O 1
ATOM 866 N N . ASP A 1 106 ? 24.894 1.416 -10.159 1.00 72.38 106 ASP A N 1
ATOM 867 C CA . ASP A 1 106 ? 24.548 1.741 -11.541 1.00 72.38 106 ASP A CA 1
ATOM 868 C C . ASP A 1 106 ? 23.828 3.094 -11.684 1.00 72.38 106 ASP A C 1
ATOM 870 O O . ASP A 1 106 ? 23.808 3.629 -12.786 1.00 72.38 106 ASP A O 1
ATOM 874 N N . ASP A 1 107 ? 23.196 3.617 -10.620 1.00 72.31 107 ASP A N 1
ATOM 875 C CA . ASP A 1 107 ? 22.373 4.849 -10.540 1.00 72.31 107 ASP A CA 1
ATOM 876 C C . ASP A 1 107 ? 21.402 5.145 -11.703 1.00 72.31 107 ASP A C 1
ATOM 878 O O . ASP A 1 107 ? 20.826 6.225 -11.822 1.00 72.31 107 ASP A O 1
ATOM 882 N N . GLN A 1 108 ? 21.133 4.148 -12.543 1.00 85.06 108 GLN A N 1
ATOM 883 C CA . GLN A 1 108 ? 20.334 4.270 -13.760 1.00 85.06 108 GLN A CA 1
ATOM 884 C C . GLN A 1 108 ? 18.966 3.592 -13.647 1.00 85.06 108 GLN A C 1
ATOM 886 O O . GLN A 1 108 ? 18.274 3.443 -14.652 1.00 85.06 108 GLN A O 1
ATOM 891 N N . CYS A 1 109 ? 18.527 3.220 -12.439 1.00 92.25 109 CYS A N 1
ATOM 892 C CA . CYS A 1 109 ? 17.260 2.503 -12.243 1.00 92.25 109 CYS A CA 1
ATOM 893 C C . CYS A 1 109 ? 16.030 3.285 -12.738 1.00 92.25 109 CYS A C 1
ATOM 895 O O . CYS A 1 109 ? 15.054 2.674 -13.160 1.00 92.25 109 CYS A O 1
ATOM 897 N N . PHE A 1 110 ? 16.079 4.622 -12.719 1.00 92.31 110 PHE A N 1
ATOM 898 C CA . PHE A 1 110 ? 14.992 5.487 -13.199 1.00 92.31 110 PHE A CA 1
ATOM 899 C C . PHE A 1 110 ? 15.187 5.980 -14.642 1.00 92.31 110 PHE A C 1
ATOM 901 O O . PHE A 1 110 ? 14.332 6.676 -15.192 1.00 92.31 110 PHE A O 1
ATOM 908 N N . LYS A 1 111 ? 16.308 5.634 -15.286 1.00 90.25 111 LYS A N 1
ATOM 909 C CA . LYS A 1 111 ? 16.657 6.150 -16.611 1.00 90.25 111 LYS A CA 1
ATOM 910 C C . LYS A 1 111 ? 15.678 5.640 -17.671 1.00 90.25 111 LYS A C 1
ATOM 912 O O . LYS A 1 111 ? 15.479 4.438 -17.847 1.00 90.25 111 LYS A O 1
ATOM 917 N N . GLY A 1 112 ? 15.099 6.576 -18.423 1.00 89.75 112 GLY A N 1
ATOM 918 C CA . GLY A 1 112 ? 14.163 6.274 -19.507 1.00 89.75 112 GLY A CA 1
ATOM 919 C C . GLY A 1 112 ? 12.790 5.782 -19.042 1.00 89.75 112 GLY A C 1
ATOM 920 O O . GLY A 1 112 ? 12.044 5.262 -19.867 1.00 89.75 112 GLY A O 1
ATOM 921 N N . LEU A 1 113 ? 12.460 5.917 -17.753 1.00 93.00 113 LEU A N 1
ATOM 922 C CA . LEU A 1 113 ? 11.089 5.773 -17.270 1.00 93.00 113 LEU A CA 1
ATOM 923 C C . LEU A 1 113 ? 10.332 7.087 -17.477 1.00 93.00 113 LEU A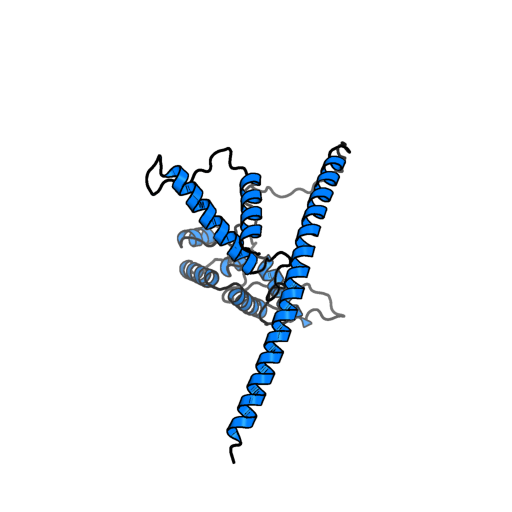 C 1
ATOM 925 O O . LEU A 1 113 ? 10.910 8.167 -17.356 1.00 93.00 113 LEU A O 1
ATOM 929 N N . ASN A 1 114 ? 9.034 6.997 -17.764 1.00 94.19 114 ASN A N 1
ATOM 930 C CA . ASN A 1 114 ? 8.169 8.167 -17.855 1.00 94.19 114 ASN A CA 1
ATOM 931 C C . ASN A 1 114 ? 7.624 8.524 -16.451 1.00 94.19 114 ASN A C 1
ATOM 933 O O . ASN A 1 114 ? 6.864 7.722 -15.895 1.00 94.19 114 ASN A O 1
ATOM 937 N N . PRO A 1 115 ? 7.956 9.706 -15.891 1.00 94.44 115 PRO A N 1
ATOM 938 C CA . PRO A 1 115 ? 7.499 10.139 -14.567 1.00 94.44 115 PRO A CA 1
ATOM 939 C C . PRO A 1 115 ? 5.975 10.140 -14.423 1.00 94.44 115 PRO A C 1
ATOM 941 O O . PRO A 1 115 ? 5.463 9.701 -13.401 1.00 94.44 115 PRO A O 1
ATOM 944 N N . GLU A 1 116 ? 5.246 10.539 -15.468 1.00 95.56 116 GLU A N 1
ATOM 945 C CA . GLU A 1 116 ? 3.776 10.583 -15.478 1.00 95.56 116 GLU A CA 1
ATOM 946 C C . GLU A 1 116 ? 3.165 9.183 -15.377 1.00 95.56 116 GLU A C 1
ATOM 948 O O . GLU A 1 116 ? 2.125 8.965 -14.760 1.00 95.56 116 GLU A O 1
ATOM 953 N N . THR A 1 117 ? 3.820 8.199 -15.995 1.00 95.31 117 THR A N 1
ATOM 954 C CA . THR A 1 117 ? 3.366 6.804 -15.938 1.00 95.31 117 THR A CA 1
ATOM 955 C C . THR A 1 117 ? 3.642 6.203 -14.566 1.00 95.31 117 THR A C 1
ATOM 957 O O . THR A 1 117 ? 2.783 5.514 -14.023 1.00 95.31 117 THR A O 1
ATOM 960 N N . VAL A 1 118 ? 4.809 6.494 -13.983 1.00 94.81 118 VAL A N 1
ATOM 961 C CA . VAL A 1 118 ? 5.158 6.035 -12.632 1.00 94.81 118 VAL A CA 1
ATOM 962 C C . VAL A 1 118 ? 4.267 6.687 -11.581 1.00 94.81 118 VAL A C 1
ATOM 964 O O . VAL A 1 118 ? 3.776 5.988 -10.701 1.00 94.81 118 VAL A O 1
ATOM 967 N N . TYR A 1 119 ? 3.993 7.986 -11.699 1.00 95.94 119 TYR A N 1
ATOM 968 C CA . TYR A 1 119 ? 3.098 8.693 -10.788 1.00 95.94 119 TYR A CA 1
ATOM 969 C C . TYR A 1 119 ? 1.695 8.074 -10.784 1.00 95.94 119 TYR A C 1
ATOM 971 O O . TYR A 1 119 ? 1.222 7.631 -9.739 1.00 95.94 119 TYR A O 1
ATOM 979 N N . ARG A 1 120 ? 1.075 7.919 -11.964 1.00 96.06 120 ARG A N 1
ATOM 980 C CA . ARG A 1 120 ? -0.236 7.259 -12.097 1.00 96.06 120 ARG A CA 1
ATOM 981 C C . ARG A 1 120 ? -0.228 5.823 -11.584 1.00 96.06 120 ARG A C 1
ATOM 983 O O . ARG A 1 120 ? -1.148 5.421 -10.883 1.00 96.06 120 ARG A O 1
ATOM 990 N N . HIS A 1 121 ? 0.815 5.053 -11.889 1.00 95.50 121 HIS A N 1
ATOM 991 C CA . HIS A 1 121 ? 0.946 3.693 -11.373 1.00 95.50 121 HIS A CA 1
ATOM 992 C C . HIS A 1 121 ? 0.952 3.668 -9.840 1.00 95.50 121 HIS A C 1
ATOM 994 O O . HIS A 1 121 ? 0.229 2.878 -9.240 1.00 95.50 121 HIS A O 1
ATOM 1000 N N . ARG A 1 122 ? 1.708 4.560 -9.196 1.00 95.25 122 ARG A N 1
ATOM 1001 C CA . ARG A 1 122 ? 1.771 4.622 -7.733 1.00 95.25 122 ARG A CA 1
ATOM 1002 C C . ARG A 1 122 ? 0.460 5.064 -7.093 1.00 95.25 122 ARG A C 1
ATOM 1004 O O . ARG A 1 122 ? 0.123 4.517 -6.046 1.00 95.25 122 ARG A O 1
ATOM 1011 N N . LEU A 1 123 ? -0.282 5.977 -7.724 1.00 95.69 123 LEU A N 1
ATOM 1012 C CA . LEU A 1 123 ? -1.644 6.322 -7.303 1.00 95.69 123 LEU A CA 1
ATOM 1013 C C . LEU A 1 123 ? -2.559 5.093 -7.359 1.00 95.69 123 LEU A C 1
ATOM 1015 O O . LEU A 1 123 ? -3.166 4.748 -6.351 1.00 95.69 123 LEU A O 1
ATOM 1019 N N . ASN A 1 124 ? -2.548 4.353 -8.471 1.00 96.62 124 ASN A N 1
ATOM 1020 C CA . ASN A 1 124 ? -3.345 3.131 -8.605 1.00 96.62 124 ASN A CA 1
ATOM 1021 C C . ASN A 1 124 ? -2.988 2.089 -7.530 1.00 96.62 124 ASN A C 1
ATOM 1023 O O . ASN A 1 124 ? -3.875 1.468 -6.956 1.00 96.62 124 ASN A O 1
ATOM 1027 N N . ILE A 1 125 ? -1.697 1.899 -7.222 1.00 96.50 125 ILE A N 1
ATOM 1028 C CA . ILE A 1 125 ? -1.273 0.982 -6.149 1.00 96.50 125 ILE A CA 1
ATOM 1029 C C . ILE A 1 125 ? -1.724 1.483 -4.769 1.00 96.50 125 ILE A C 1
ATOM 1031 O O . ILE A 1 125 ? -2.051 0.670 -3.906 1.00 96.50 125 ILE A O 1
ATOM 1035 N N . ALA A 1 126 ? -1.740 2.798 -4.539 1.00 94.75 126 ALA A N 1
ATOM 1036 C CA . ALA A 1 126 ? -2.213 3.382 -3.285 1.00 94.75 126 ALA A CA 1
ATOM 1037 C C . ALA A 1 126 ? -3.732 3.231 -3.085 1.00 94.75 126 ALA A C 1
ATOM 1039 O O . ALA A 1 126 ? -4.180 3.159 -1.942 1.00 94.75 126 ALA A O 1
ATOM 1040 N N . GLU A 1 127 ? -4.505 3.148 -4.170 1.00 96.31 127 GLU A N 1
ATOM 1041 C CA . GLU A 1 127 ? -5.952 2.893 -4.137 1.00 96.31 127 GLU A CA 1
ATOM 1042 C C . GLU A 1 127 ? -6.301 1.433 -3.811 1.00 96.31 127 GLU A C 1
ATOM 1044 O O . GLU A 1 127 ? -7.403 1.155 -3.336 1.00 96.31 127 GLU A O 1
ATOM 1049 N N . LEU A 1 128 ? -5.368 0.496 -4.020 1.00 96.31 128 LEU A N 1
ATOM 1050 C CA . LEU A 1 128 ? -5.596 -0.914 -3.717 1.00 96.31 128 LEU A CA 1
ATOM 1051 C C . LEU A 1 128 ? -5.797 -1.141 -2.218 1.00 96.31 128 LEU A C 1
ATOM 1053 O O . LEU A 1 128 ? -5.046 -0.661 -1.361 1.00 96.31 128 LEU A O 1
ATOM 1057 N N . THR A 1 129 ? -6.744 -2.014 -1.889 1.00 95.06 129 THR A N 1
ATOM 1058 C CA . THR A 1 129 ? -6.818 -2.577 -0.547 1.00 95.06 129 THR A CA 1
ATOM 1059 C C . THR A 1 129 ? -5.545 -3.360 -0.241 1.00 95.06 129 THR A C 1
ATOM 1061 O O . THR A 1 129 ? -4.847 -3.886 -1.112 1.00 95.06 129 THR A O 1
ATOM 1064 N N . LYS A 1 130 ? -5.258 -3.529 1.051 1.00 92.75 130 LYS A N 1
ATOM 1065 C CA . LYS A 1 130 ? -4.111 -4.328 1.496 1.00 92.75 130 LYS A CA 1
ATOM 1066 C C . LYS A 1 130 ? -4.097 -5.738 0.889 1.00 92.75 130 LYS A C 1
ATOM 1068 O O . LYS A 1 130 ? -3.022 -6.245 0.587 1.00 92.75 130 LYS A O 1
ATOM 1073 N N . ALA A 1 131 ? -5.262 -6.370 0.748 1.00 93.38 131 ALA A N 1
ATOM 1074 C CA . ALA A 1 131 ? -5.363 -7.718 0.196 1.00 93.38 131 ALA A CA 1
ATOM 1075 C C . ALA A 1 131 ? -5.034 -7.740 -1.305 1.00 93.38 131 ALA A C 1
ATOM 1077 O O . ALA A 1 131 ? -4.274 -8.600 -1.745 1.00 93.38 131 ALA A O 1
ATOM 1078 N N . GLU A 1 132 ? -5.545 -6.773 -2.067 1.00 96.31 132 GLU A N 1
ATOM 1079 C CA . GLU A 1 132 ? -5.258 -6.631 -3.499 1.00 96.31 132 GLU A CA 1
ATOM 1080 C C . GLU A 1 132 ? -3.785 -6.315 -3.742 1.00 96.31 132 GLU A C 1
ATOM 1082 O O . GLU A 1 132 ? -3.138 -6.979 -4.550 1.00 96.31 132 GLU A O 1
ATOM 1087 N N . HIS A 1 133 ? -3.219 -5.373 -2.985 1.00 96.56 133 HIS A N 1
ATOM 1088 C CA . HIS A 1 133 ? -1.803 -5.037 -3.084 1.00 96.56 133 HIS A CA 1
ATOM 1089 C C . HIS A 1 133 ? -0.912 -6.236 -2.712 1.00 96.56 133 HIS A C 1
ATOM 1091 O O . HIS A 1 133 ? 0.083 -6.510 -3.382 1.00 96.56 133 HIS A O 1
ATOM 1097 N N . ASP A 1 134 ? -1.277 -7.012 -1.687 1.00 95.94 134 ASP A N 1
ATOM 1098 C CA . ASP A 1 134 ? -0.555 -8.238 -1.347 1.00 95.94 134 ASP A CA 1
ATOM 1099 C C . ASP A 1 134 ? -0.581 -9.254 -2.505 1.00 95.94 134 ASP A C 1
ATOM 1101 O O . ASP A 1 134 ? 0.456 -9.837 -2.821 1.00 95.94 134 ASP A O 1
ATOM 1105 N N . MET A 1 135 ? -1.733 -9.449 -3.153 1.00 95.69 135 MET A N 1
ATOM 1106 C CA . MET A 1 135 ? -1.869 -10.340 -4.314 1.00 95.69 135 MET A CA 1
ATOM 1107 C C . MET A 1 135 ? -1.073 -9.842 -5.526 1.00 95.69 135 MET A C 1
ATOM 1109 O O . MET A 1 135 ? -0.382 -10.628 -6.175 1.00 95.69 135 MET A O 1
ATOM 1113 N N . TYR A 1 136 ? -1.104 -8.537 -5.794 1.00 96.31 136 TYR A N 1
ATOM 1114 C CA . TYR A 1 136 ? -0.286 -7.900 -6.822 1.00 96.31 136 TYR A CA 1
ATOM 1115 C C . TYR A 1 136 ? 1.211 -8.162 -6.588 1.00 96.31 136 TYR A C 1
ATOM 1117 O O . TYR A 1 136 ? 1.899 -8.703 -7.457 1.00 96.31 136 TYR A O 1
ATOM 1125 N N . LEU A 1 137 ? 1.706 -7.888 -5.374 1.00 95.31 137 LEU A N 1
ATOM 1126 C CA . LEU A 1 137 ? 3.106 -8.121 -5.014 1.00 95.31 137 LEU A CA 1
ATOM 1127 C C . LEU A 1 137 ? 3.487 -9.601 -5.052 1.00 95.31 137 LEU A C 1
ATOM 1129 O O . LEU A 1 137 ? 4.647 -9.914 -5.330 1.00 95.31 137 LEU A O 1
ATOM 1133 N N . MET A 1 138 ? 2.555 -10.519 -4.775 1.00 94.94 138 MET A N 1
ATOM 1134 C CA . MET A 1 138 ? 2.789 -11.949 -4.978 1.00 94.94 138 MET A CA 1
ATOM 1135 C C . MET A 1 138 ? 3.083 -12.246 -6.447 1.00 94.94 138 MET A C 1
ATOM 1137 O O . MET A 1 138 ? 4.080 -12.910 -6.721 1.00 94.94 138 MET A O 1
ATOM 1141 N N . GLY A 1 139 ? 2.285 -11.713 -7.376 1.00 92.62 139 GLY A N 1
ATOM 1142 C CA . GLY A 1 139 ? 2.505 -11.861 -8.817 1.00 92.62 139 GLY A CA 1
ATOM 1143 C C . GLY A 1 139 ? 3.855 -11.297 -9.266 1.00 92.62 139 GLY A C 1
ATOM 1144 O O . GLY A 1 139 ? 4.663 -12.022 -9.850 1.00 92.62 139 GLY A O 1
ATOM 1145 N N . VAL A 1 140 ? 4.145 -10.042 -8.907 1.00 92.00 140 VAL A N 1
ATOM 1146 C CA . VAL A 1 140 ? 5.427 -9.382 -9.225 1.00 92.00 140 VAL A CA 1
ATOM 1147 C C . VAL A 1 140 ? 6.611 -10.165 -8.651 1.00 92.00 140 VAL A C 1
ATOM 1149 O O . VAL A 1 140 ? 7.601 -10.415 -9.339 1.00 92.00 140 VAL A O 1
ATOM 1152 N N . THR A 1 141 ? 6.510 -10.608 -7.394 1.00 89.94 141 THR A N 1
ATOM 1153 C CA . THR A 1 141 ? 7.582 -11.369 -6.739 1.00 89.94 141 THR A CA 1
ATOM 1154 C C . THR A 1 141 ? 7.770 -12.734 -7.390 1.00 89.94 141 THR A C 1
ATOM 1156 O O . THR A 1 141 ? 8.911 -13.123 -7.615 1.00 89.94 141 THR A O 1
ATOM 1159 N N . MET A 1 142 ? 6.690 -13.452 -7.714 1.00 87.56 142 MET A N 1
ATOM 1160 C CA . MET A 1 142 ? 6.762 -14.761 -8.371 1.00 87.56 142 MET A CA 1
ATOM 1161 C C . MET A 1 142 ? 7.429 -14.682 -9.742 1.00 87.56 142 MET A C 1
ATOM 1163 O O . MET A 1 142 ? 8.257 -15.535 -10.045 1.00 87.56 142 MET A O 1
ATOM 1167 N N . ALA A 1 143 ? 7.148 -13.637 -10.524 1.00 84.44 143 ALA A N 1
ATOM 1168 C CA . ALA A 1 143 ? 7.819 -13.400 -11.801 1.00 84.44 143 ALA A CA 1
ATOM 1169 C C . ALA A 1 143 ? 9.331 -13.133 -11.647 1.00 84.44 143 ALA A C 1
ATOM 1171 O O . ALA A 1 143 ? 10.105 -13.396 -12.564 1.00 84.44 143 ALA A O 1
ATOM 1172 N N . CYS A 1 144 ? 9.761 -12.634 -10.483 1.00 77.56 144 CYS A N 1
ATOM 1173 C CA . CYS A 1 144 ? 11.166 -12.359 -10.174 1.00 77.56 144 CYS A CA 1
ATOM 1174 C C . CYS A 1 144 ? 11.898 -13.530 -9.490 1.00 77.56 144 CYS A C 1
ATOM 1176 O O . CYS A 1 144 ? 13.113 -13.454 -9.282 1.00 77.56 144 CYS A O 1
ATOM 1178 N N . LEU A 1 145 ? 11.192 -14.584 -9.062 1.00 74.00 145 LEU A N 1
ATOM 1179 C CA . LEU A 1 145 ? 11.812 -15.714 -8.372 1.00 74.00 145 LEU A CA 1
ATOM 1180 C C . LEU A 1 145 ? 12.507 -16.637 -9.378 1.00 74.00 145 LEU A C 1
ATOM 1182 O O . LEU A 1 145 ? 11.893 -17.171 -10.296 1.00 74.00 145 LEU A O 1
ATOM 1186 N N . THR A 1 146 ? 13.805 -16.850 -9.174 1.00 66.00 146 THR A N 1
ATOM 1187 C CA . THR A 1 146 ? 14.586 -17.860 -9.894 1.00 66.00 146 THR A CA 1
ATOM 1188 C C . THR A 1 146 ? 14.304 -19.261 -9.351 1.00 66.00 146 THR A C 1
ATOM 1190 O O . THR A 1 146 ? 13.780 -19.421 -8.246 1.00 66.00 146 THR A O 1
ATOM 1193 N N . ASN A 1 147 ? 14.666 -20.284 -10.129 1.00 64.25 147 ASN A N 1
ATOM 1194 C CA . ASN A 1 147 ? 14.372 -21.683 -9.840 1.00 64.25 147 ASN A CA 1
ATOM 1195 C C . ASN A 1 147 ? 14.875 -22.103 -8.433 1.00 64.25 147 ASN A C 1
ATOM 1197 O O . ASN A 1 147 ? 16.087 -22.115 -8.195 1.00 64.25 147 ASN A O 1
ATOM 1201 N N . PRO A 1 148 ? 13.982 -22.481 -7.493 1.00 59.34 148 PRO A N 1
ATOM 1202 C CA . PRO A 1 148 ? 14.368 -22.835 -6.124 1.00 59.34 148 PRO A CA 1
ATOM 1203 C C . PRO A 1 148 ? 15.219 -24.115 -6.044 1.00 59.34 148 PRO A C 1
ATOM 1205 O O . PRO A 1 148 ? 15.897 -24.337 -5.037 1.00 59.34 148 PRO A O 1
ATOM 1208 N N . TYR A 1 149 ? 15.226 -24.941 -7.097 1.00 58.28 149 TYR A N 1
ATOM 1209 C CA . TYR A 1 149 ? 16.015 -26.173 -7.171 1.00 58.28 149 TYR A CA 1
ATOM 1210 C C . TYR A 1 149 ? 17.505 -25.939 -7.481 1.00 58.28 149 TYR A C 1
ATOM 1212 O O . TYR A 1 149 ? 18.296 -26.870 -7.350 1.00 58.28 149 TYR A O 1
ATOM 1220 N N . GLU A 1 150 ? 17.930 -24.710 -7.808 1.00 58.47 150 GLU A N 1
ATOM 1221 C CA . GLU A 1 150 ? 19.358 -24.385 -8.004 1.00 58.47 150 GLU A CA 1
ATOM 1222 C C . GLU A 1 150 ? 20.195 -24.536 -6.718 1.00 58.47 150 GLU A C 1
ATOM 1224 O O . GLU A 1 150 ? 21.413 -24.691 -6.776 1.00 58.47 150 GLU A O 1
ATOM 1229 N N . THR A 1 151 ? 19.551 -24.560 -5.547 1.00 56.59 151 THR A N 1
ATOM 1230 C CA . THR A 1 151 ? 20.188 -24.817 -4.243 1.00 56.59 151 THR A CA 1
ATOM 1231 C C . THR A 1 151 ? 19.864 -26.205 -3.688 1.00 56.59 151 THR A C 1
ATOM 1233 O O . THR A 1 151 ? 19.469 -26.349 -2.528 1.00 56.59 151 THR A O 1
ATOM 1236 N N . ALA A 1 152 ? 20.010 -27.242 -4.511 1.00 58.59 152 ALA A N 1
ATOM 1237 C CA . ALA A 1 152 ? 19.874 -28.625 -4.066 1.00 58.59 152 ALA A CA 1
ATOM 1238 C C . ALA A 1 152 ? 20.932 -29.012 -3.010 1.00 58.59 152 ALA A C 1
ATOM 1240 O O . ALA A 1 152 ? 22.028 -28.454 -2.916 1.00 58.59 152 ALA A O 1
ATOM 1241 N N . ARG A 1 153 ? 20.599 -30.001 -2.176 1.00 59.16 153 ARG A N 1
ATOM 1242 C CA . ARG A 1 153 ? 21.562 -30.641 -1.269 1.00 59.16 153 ARG A CA 1
ATOM 1243 C C . ARG A 1 153 ? 22.620 -31.347 -2.134 1.00 59.16 153 ARG A C 1
ATOM 1245 O O . ARG A 1 153 ? 22.249 -31.979 -3.113 1.00 59.16 153 ARG A O 1
ATOM 1252 N N . HIS A 1 154 ? 23.898 -31.262 -1.755 1.00 60.78 154 HIS A N 1
ATOM 1253 C CA . HIS A 1 154 ? 25.064 -31.813 -2.482 1.00 60.78 154 HIS A CA 1
ATOM 1254 C C . HIS A 1 154 ? 25.611 -30.991 -3.665 1.00 60.78 154 HIS A C 1
ATOM 1256 O O . HIS A 1 154 ? 26.528 -31.451 -4.337 1.00 60.78 154 HIS A O 1
ATOM 1262 N N . THR A 1 155 ? 25.158 -29.749 -3.859 1.00 64.75 155 THR A N 1
ATOM 1263 C CA . THR A 1 155 ? 25.845 -28.749 -4.696 1.00 64.75 155 THR A CA 1
ATOM 1264 C C . THR A 1 155 ? 26.353 -27.577 -3.848 1.00 64.75 155 THR A C 1
ATOM 1266 O O . THR A 1 155 ? 25.968 -27.411 -2.685 1.00 64.75 155 THR A O 1
ATOM 1269 N N . GLU A 1 156 ? 27.265 -26.768 -4.398 1.00 69.75 156 GLU A N 1
ATOM 1270 C CA . GLU A 1 156 ? 27.707 -25.528 -3.755 1.00 69.75 156 GLU A CA 1
ATOM 1271 C C . GLU A 1 156 ? 26.484 -24.639 -3.472 1.00 69.75 156 GLU A C 1
ATOM 1273 O O . GLU A 1 156 ? 25.764 -24.233 -4.386 1.00 69.75 156 GLU A O 1
ATOM 1278 N N . ARG A 1 157 ? 26.228 -24.330 -2.193 1.00 60.59 157 ARG A N 1
ATOM 1279 C CA . ARG A 1 157 ? 25.105 -23.470 -1.800 1.00 60.59 157 ARG A CA 1
ATOM 1280 C C . ARG A 1 157 ? 25.335 -22.049 -2.306 1.00 60.59 157 ARG A C 1
ATOM 1282 O O . ARG A 1 157 ? 25.961 -21.234 -1.629 1.00 60.59 157 ARG A O 1
ATOM 1289 N N . ARG A 1 158 ? 24.757 -21.712 -3.455 1.00 59.88 158 ARG A N 1
ATOM 1290 C CA . ARG A 1 158 ? 24.712 -20.332 -3.940 1.00 59.88 158 ARG A CA 1
ATOM 1291 C C . ARG A 1 158 ? 23.517 -19.611 -3.341 1.00 59.88 158 ARG A C 1
ATOM 1293 O O . ARG A 1 158 ? 22.370 -19.982 -3.551 1.00 59.88 158 ARG A O 1
ATOM 1300 N N . ARG A 1 159 ? 23.771 -18.543 -2.585 1.00 58.38 159 ARG A N 1
ATOM 1301 C CA . ARG A 1 159 ? 22.692 -17.665 -2.126 1.00 58.38 159 ARG A CA 1
ATOM 1302 C C . ARG A 1 159 ? 22.101 -16.958 -3.345 1.00 58.38 159 ARG A C 1
ATOM 1304 O O . ARG A 1 159 ? 22.726 -16.035 -3.863 1.00 58.38 159 ARG A O 1
ATOM 1311 N N . LEU A 1 160 ? 20.906 -17.361 -3.772 1.00 59.31 160 LEU A N 1
ATOM 1312 C CA . LEU A 1 160 ? 20.165 -16.648 -4.809 1.00 59.31 160 LEU A CA 1
ATOM 1313 C C . LEU A 1 160 ? 19.899 -15.219 -4.321 1.00 59.31 160 LEU A C 1
ATOM 1315 O O . LEU A 1 160 ? 19.168 -14.991 -3.351 1.00 59.31 160 LEU A O 1
ATOM 1319 N N . ARG A 1 161 ? 20.559 -14.241 -4.948 1.00 64.06 161 ARG A N 1
ATOM 1320 C CA . ARG A 1 161 ? 20.215 -12.832 -4.753 1.00 64.06 161 ARG A CA 1
ATOM 1321 C C . ARG A 1 161 ? 18.941 -12.578 -5.542 1.00 64.06 161 ARG A C 1
ATOM 1323 O O . ARG A 1 161 ? 18.919 -12.811 -6.745 1.00 64.06 161 ARG A O 1
ATOM 1330 N N . ALA A 1 162 ? 17.904 -12.100 -4.860 1.00 66.75 162 ALA A N 1
ATOM 1331 C CA . ALA A 1 162 ? 16.691 -11.652 -5.527 1.00 66.75 162 ALA A CA 1
ATOM 1332 C C . ALA A 1 162 ? 17.061 -10.568 -6.549 1.00 66.75 162 ALA A C 1
ATOM 1334 O O . ALA A 1 162 ? 17.680 -9.565 -6.185 1.00 66.75 162 ALA A O 1
ATOM 1335 N N . GLN A 1 163 ? 16.718 -10.803 -7.811 1.00 80.19 163 GLN A N 1
ATOM 1336 C CA . GLN A 1 163 ? 16.824 -9.806 -8.866 1.00 80.19 163 GLN A CA 1
ATOM 1337 C C . GLN A 1 163 ? 15.483 -9.086 -8.928 1.00 80.19 163 GLN A C 1
ATOM 1339 O O . GLN A 1 163 ? 14.463 -9.717 -9.185 1.00 80.19 163 GLN A O 1
ATOM 1344 N N . TYR A 1 164 ? 15.476 -7.789 -8.636 1.00 89.31 164 TYR A N 1
ATOM 1345 C CA . TYR A 1 164 ? 14.271 -6.981 -8.772 1.00 89.31 164 TYR A CA 1
ATOM 1346 C C . TYR A 1 164 ? 14.159 -6.511 -10.213 1.00 89.31 164 TYR A C 1
ATOM 1348 O O . TYR A 1 164 ? 15.138 -6.036 -10.796 1.00 89.31 164 TYR A O 1
ATOM 1356 N N . VAL A 1 165 ? 12.975 -6.680 -10.788 1.00 89.56 165 VAL A N 1
ATOM 1357 C CA . VAL A 1 165 ? 12.690 -6.333 -12.175 1.00 89.56 165 VAL A CA 1
ATOM 1358 C C . VAL A 1 165 ? 11.485 -5.409 -12.198 1.00 89.56 165 VAL A C 1
ATOM 1360 O O . VAL A 1 165 ? 10.469 -5.714 -11.584 1.00 89.56 165 VAL A O 1
ATOM 1363 N N . TYR A 1 166 ? 11.603 -4.300 -12.921 1.00 90.50 166 TYR A N 1
ATOM 1364 C CA . TYR A 1 166 ? 10.507 -3.384 -13.212 1.00 90.50 166 TYR A CA 1
ATOM 1365 C C . TYR A 1 166 ? 10.394 -3.230 -14.726 1.00 90.50 166 TYR A C 1
ATOM 1367 O O . TYR A 1 166 ? 11.378 -2.890 -15.385 1.00 90.50 166 TYR A O 1
ATOM 1375 N N . GLN A 1 167 ? 9.222 -3.536 -15.294 1.00 87.50 167 GLN A N 1
ATOM 1376 C CA . GLN A 1 167 ? 8.974 -3.473 -16.746 1.00 87.50 167 GLN A CA 1
ATOM 1377 C C . GLN A 1 167 ? 10.071 -4.163 -17.591 1.00 87.50 167 GLN A C 1
ATOM 1379 O O . GLN A 1 167 ? 10.542 -3.635 -18.596 1.00 87.50 167 GLN A O 1
ATOM 1384 N N . GLY A 1 168 ? 10.533 -5.339 -17.152 1.00 85.31 168 GLY A N 1
ATOM 1385 C CA . GLY A 1 168 ? 11.568 -6.117 -17.846 1.00 85.31 168 GLY A CA 1
ATOM 1386 C C . GLY A 1 168 ? 13.011 -5.628 -17.649 1.00 85.31 168 GLY A C 1
ATOM 1387 O O . GLY A 1 168 ? 13.933 -6.241 -18.183 1.00 85.31 168 GLY A O 1
ATOM 1388 N N . ARG A 1 169 ? 13.245 -4.567 -16.866 1.00 88.38 169 ARG A N 1
ATOM 1389 C CA . ARG A 1 169 ? 14.587 -4.049 -16.552 1.00 88.38 169 ARG A CA 1
ATOM 1390 C C . ARG A 1 169 ? 14.974 -4.360 -15.115 1.00 88.38 169 ARG A C 1
ATOM 1392 O O . ARG A 1 169 ? 14.160 -4.224 -14.207 1.00 88.38 169 ARG A O 1
ATOM 1399 N N . ARG A 1 170 ? 16.233 -4.747 -14.896 1.00 89.06 170 ARG A N 1
ATOM 1400 C CA . ARG A 1 170 ? 16.763 -4.936 -13.541 1.00 89.06 170 ARG A CA 1
ATOM 1401 C C . ARG A 1 170 ? 16.903 -3.588 -12.847 1.00 89.06 170 ARG A C 1
ATOM 1403 O O . ARG A 1 170 ? 17.448 -2.652 -13.423 1.00 89.06 170 ARG A O 1
ATOM 1410 N N . VAL A 1 171 ? 16.440 -3.525 -11.608 1.00 91.44 171 VAL A N 1
ATOM 1411 C CA . VAL A 1 171 ? 16.535 -2.342 -10.752 1.00 91.44 171 VAL A CA 1
ATOM 1412 C C . VAL A 1 171 ? 17.084 -2.736 -9.385 1.00 91.44 171 VAL A C 1
ATOM 1414 O O . VAL A 1 171 ? 17.038 -3.901 -8.978 1.00 91.44 171 VAL A O 1
ATOM 1417 N N . CYS A 1 172 ? 17.632 -1.767 -8.658 1.00 91.12 172 CYS A N 1
ATOM 1418 C CA . CYS A 1 172 ? 18.016 -1.980 -7.273 1.00 91.12 172 CYS A CA 1
ATOM 1419 C C . CYS A 1 172 ? 16.776 -2.122 -6.377 1.00 91.12 172 CYS A C 1
ATOM 1421 O O . CYS A 1 172 ? 15.658 -1.781 -6.767 1.00 91.12 172 CYS A O 1
ATOM 1423 N N . LEU A 1 173 ? 16.981 -2.621 -5.155 1.00 89.31 173 LEU A N 1
ATOM 1424 C CA . LEU A 1 173 ? 15.902 -2.770 -4.180 1.00 89.31 173 LEU A CA 1
ATOM 1425 C C . LEU A 1 173 ? 15.211 -1.429 -3.907 1.00 89.31 173 LEU A C 1
ATOM 1427 O O . LEU A 1 173 ? 13.991 -1.374 -3.942 1.00 89.31 173 LEU A O 1
ATOM 1431 N N . ASP A 1 174 ? 15.965 -0.358 -3.676 1.00 90.94 174 ASP A N 1
ATOM 1432 C CA . ASP A 1 174 ? 15.386 0.935 -3.292 1.00 90.94 174 ASP A CA 1
ATOM 1433 C C . ASP A 1 174 ? 14.505 1.516 -4.403 1.00 90.94 174 ASP A C 1
ATOM 1435 O O . ASP A 1 174 ? 13.400 1.990 -4.142 1.00 90.94 174 ASP A O 1
ATOM 1439 N N . ALA A 1 175 ? 14.952 1.403 -5.658 1.00 93.06 175 ALA A N 1
ATOM 1440 C CA . ALA A 1 175 ? 14.151 1.782 -6.813 1.00 93.06 175 ALA A CA 1
ATOM 1441 C C . ALA A 1 175 ? 12.907 0.898 -6.952 1.00 93.06 175 ALA A C 1
ATOM 1443 O O . ALA A 1 175 ? 11.827 1.415 -7.205 1.00 93.06 175 ALA A O 1
ATOM 1444 N N . PHE A 1 176 ? 13.023 -0.414 -6.739 1.00 93.50 176 PHE A N 1
ATOM 1445 C CA . PHE A 1 176 ? 11.877 -1.322 -6.777 1.00 93.50 176 PHE A CA 1
ATOM 1446 C C . PHE A 1 176 ? 10.824 -0.981 -5.715 1.00 93.50 176 PHE A C 1
ATOM 1448 O O . PHE A 1 176 ? 9.644 -0.892 -6.031 1.00 93.50 176 PHE A O 1
ATOM 1455 N N . LEU A 1 177 ? 11.245 -0.746 -4.468 1.00 93.31 177 LEU A N 1
ATOM 1456 C CA . LEU A 1 177 ? 10.348 -0.366 -3.372 1.00 93.31 177 LEU A CA 1
ATOM 1457 C C . LEU A 1 177 ? 9.592 0.929 -3.685 1.00 93.31 177 LEU A C 1
ATOM 1459 O O . LEU A 1 177 ? 8.397 1.032 -3.415 1.00 93.31 177 LEU A O 1
ATOM 1463 N N . TYR A 1 178 ? 10.286 1.893 -4.288 1.00 94.44 178 TYR A N 1
ATOM 1464 C CA . TYR A 1 178 ? 9.691 3.139 -4.751 1.00 94.44 178 TYR A CA 1
ATOM 1465 C C . TYR A 1 178 ? 8.679 2.914 -5.884 1.00 94.44 178 TYR A C 1
ATOM 1467 O O . TYR A 1 178 ? 7.533 3.344 -5.784 1.00 94.44 178 TYR A O 1
ATOM 1475 N N . LEU A 1 179 ? 9.093 2.222 -6.950 1.00 94.44 179 LEU A N 1
ATOM 1476 C CA . LEU A 1 179 ? 8.297 2.025 -8.165 1.00 94.44 179 LEU A CA 1
ATOM 1477 C C . LEU A 1 179 ? 7.034 1.199 -7.903 1.00 94.44 179 LEU A C 1
ATOM 1479 O O . LEU A 1 179 ? 5.967 1.576 -8.370 1.00 94.44 179 LEU A O 1
ATOM 1483 N N . GLU A 1 180 ? 7.149 0.131 -7.114 1.00 94.75 180 GLU A N 1
ATOM 1484 C CA . GLU A 1 180 ? 6.038 -0.758 -6.742 1.00 94.75 180 GLU A CA 1
ATOM 1485 C C . GLU A 1 180 ? 5.280 -0.281 -5.491 1.00 94.75 180 GLU A C 1
ATOM 1487 O O . GLU A 1 180 ? 4.446 -1.005 -4.952 1.00 94.75 180 GLU A O 1
ATOM 1492 N N . ASN A 1 181 ? 5.603 0.917 -4.984 1.00 95.56 181 ASN A N 1
ATOM 1493 C CA . ASN A 1 181 ? 4.986 1.541 -3.813 1.00 95.56 181 ASN A CA 1
ATOM 1494 C C . ASN A 1 181 ? 4.873 0.601 -2.593 1.00 95.56 181 ASN A C 1
ATOM 1496 O O . ASN A 1 181 ? 3.831 0.498 -1.941 1.00 95.56 181 ASN A O 1
ATOM 1500 N N . CYS A 1 182 ? 5.952 -0.117 -2.276 1.00 94.56 182 CYS A N 1
ATOM 1501 C CA . CYS A 1 182 ? 5.957 -1.128 -1.226 1.00 94.56 182 CYS A CA 1
ATOM 1502 C C . CYS A 1 182 ? 7.184 -1.019 -0.321 1.00 94.56 182 CYS A C 1
ATOM 1504 O O . CYS A 1 182 ? 8.255 -0.566 -0.705 1.00 94.56 182 CYS A O 1
ATOM 1506 N N . THR A 1 183 ? 7.046 -1.471 0.921 1.00 94.19 183 THR A N 1
ATOM 1507 C CA . THR A 1 183 ? 8.130 -1.475 1.906 1.00 94.19 183 THR A CA 1
ATOM 1508 C C . THR A 1 183 ? 8.963 -2.749 1.824 1.00 94.19 183 THR A C 1
ATOM 1510 O O . THR A 1 183 ? 8.474 -3.839 1.507 1.00 94.19 183 THR A O 1
ATOM 1513 N N . HIS A 1 184 ? 10.220 -2.660 2.265 1.00 91.94 184 HIS A N 1
ATOM 1514 C CA . HIS A 1 184 ? 11.079 -3.837 2.412 1.00 91.94 184 HIS A CA 1
ATOM 1515 C C . HIS A 1 184 ? 10.427 -4.932 3.280 1.00 91.94 184 HIS A C 1
ATOM 1517 O O . HIS A 1 184 ? 10.572 -6.131 3.027 1.00 91.94 184 HIS A O 1
ATOM 1523 N N . TYR A 1 185 ? 9.662 -4.527 4.298 1.00 93.50 185 TYR A N 1
ATOM 1524 C CA . TYR A 1 185 ? 8.949 -5.454 5.168 1.00 93.50 185 TYR A CA 1
ATOM 1525 C C . TYR A 1 185 ? 7.771 -6.148 4.467 1.00 93.50 185 TYR A C 1
ATOM 1527 O O . TYR A 1 185 ? 7.543 -7.335 4.713 1.00 93.50 185 TYR A O 1
ATOM 1535 N N . GLN A 1 186 ? 7.045 -5.460 3.578 1.00 94.12 186 GLN A N 1
ATOM 1536 C CA . GLN A 1 186 ? 6.031 -6.093 2.725 1.00 94.12 186 GLN A CA 1
ATOM 1537 C C . GLN A 1 186 ? 6.664 -7.163 1.841 1.00 94.12 186 GLN A C 1
ATOM 1539 O O . GLN A 1 186 ? 6.276 -8.323 1.957 1.00 94.12 186 GLN A O 1
ATOM 1544 N N . ILE A 1 187 ? 7.711 -6.836 1.080 1.00 92.38 187 ILE A N 1
ATOM 1545 C CA . ILE A 1 187 ? 8.390 -7.807 0.206 1.00 92.38 187 ILE A CA 1
ATOM 1546 C C . ILE A 1 187 ? 8.927 -9.008 0.984 1.00 92.38 187 ILE A C 1
ATOM 1548 O O . ILE A 1 187 ? 8.737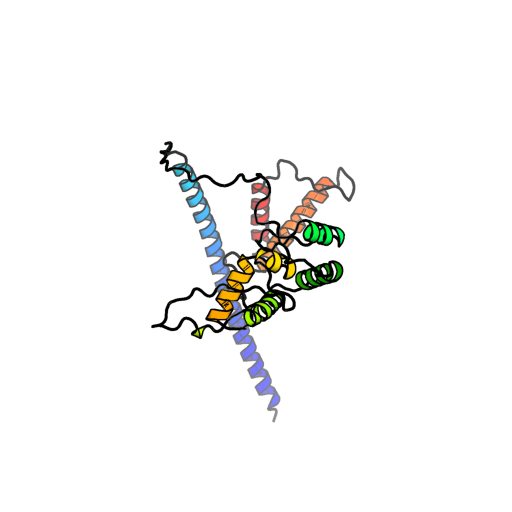 -10.156 0.580 1.00 92.38 187 ILE A O 1
ATOM 1552 N N . LYS A 1 188 ? 9.540 -8.781 2.152 1.00 91.56 188 LYS A N 1
ATOM 1553 C CA . LYS A 1 188 ? 10.011 -9.872 3.017 1.00 91.56 188 LYS A CA 1
ATOM 1554 C C . LYS A 1 188 ? 8.868 -10.796 3.455 1.00 91.56 188 LYS A C 1
ATOM 1556 O O . LYS A 1 188 ? 9.043 -12.016 3.462 1.00 91.56 188 LYS A O 1
ATOM 1561 N N . ARG A 1 189 ? 7.713 -10.237 3.832 1.00 93.31 189 ARG A N 1
ATOM 1562 C CA . ARG A 1 189 ? 6.531 -11.014 4.240 1.00 93.31 189 ARG A CA 1
ATOM 1563 C C . ARG A 1 189 ? 5.889 -11.750 3.068 1.00 93.31 189 ARG A C 1
ATOM 1565 O O . ARG A 1 189 ? 5.567 -12.922 3.230 1.00 93.31 189 ARG A O 1
ATOM 1572 N N . ILE A 1 190 ? 5.754 -11.099 1.914 1.00 94.12 190 ILE A N 1
ATOM 1573 C CA . ILE A 1 190 ? 5.221 -11.697 0.684 1.00 94.12 190 ILE A CA 1
ATOM 1574 C C . ILE A 1 190 ? 6.083 -12.877 0.249 1.00 94.12 190 ILE A C 1
ATOM 1576 O O . ILE A 1 190 ? 5.564 -13.973 0.079 1.00 94.12 190 ILE A O 1
ATOM 1580 N N . ARG A 1 191 ? 7.408 -12.711 0.190 1.00 91.06 191 ARG A N 1
ATOM 1581 C CA . ARG A 1 191 ? 8.323 -13.808 -0.148 1.00 91.06 191 ARG A CA 1
ATOM 1582 C C . ARG A 1 191 ? 8.197 -14.982 0.821 1.00 91.06 191 ARG A C 1
ATOM 1584 O O . ARG A 1 191 ? 8.145 -16.123 0.381 1.00 91.06 191 ARG A O 1
ATOM 1591 N N . LYS A 1 192 ? 8.130 -14.719 2.134 1.00 91.31 192 LYS A N 1
ATOM 1592 C CA . LYS A 1 192 ? 7.916 -15.782 3.129 1.00 91.31 192 LYS A CA 1
ATOM 1593 C C . LYS A 1 192 ? 6.607 -16.525 2.859 1.00 91.31 192 LYS A C 1
ATOM 1595 O O . LYS A 1 192 ? 6.617 -17.746 2.856 1.00 91.31 192 LYS A O 1
ATOM 1600 N N . HIS A 1 193 ? 5.521 -15.788 2.625 1.00 93.25 193 HIS A N 1
ATOM 1601 C CA . HIS A 1 193 ? 4.203 -16.358 2.348 1.00 93.25 193 HIS A CA 1
ATOM 1602 C C . HIS A 1 193 ? 4.201 -17.217 1.085 1.00 93.25 193 HIS A C 1
ATOM 1604 O O . HIS A 1 193 ? 3.742 -18.349 1.145 1.00 93.25 193 HIS A O 1
ATOM 1610 N N . LEU A 1 194 ? 4.784 -16.727 -0.011 1.00 90.81 194 LEU A N 1
ATOM 1611 C CA . LEU A 1 194 ? 4.908 -17.474 -1.264 1.00 90.81 194 LEU A CA 1
ATOM 1612 C C . LEU A 1 194 ? 5.638 -18.806 -1.074 1.00 90.81 194 LEU A C 1
ATOM 1614 O O . LEU A 1 194 ? 5.195 -19.829 -1.582 1.00 90.81 194 LEU A O 1
ATOM 1618 N N . MET A 1 195 ? 6.732 -18.811 -0.310 1.00 87.19 195 MET A N 1
ATOM 1619 C CA . MET A 1 195 ? 7.513 -20.029 -0.065 1.00 87.19 195 MET A CA 1
ATOM 1620 C C . MET A 1 195 ? 6.794 -21.053 0.816 1.00 87.19 195 MET A C 1
ATOM 1622 O O . MET A 1 195 ? 7.101 -22.236 0.725 1.00 87.19 195 MET A O 1
ATOM 1626 N N . THR A 1 196 ? 5.869 -20.625 1.680 1.00 90.88 196 THR A N 1
ATOM 1627 C CA . THR A 1 196 ? 5.182 -21.528 2.619 1.00 90.88 196 THR A CA 1
ATOM 1628 C C . THR A 1 196 ? 3.767 -21.905 2.190 1.00 90.88 196 THR A C 1
ATOM 1630 O O . THR A 1 196 ? 3.323 -23.003 2.496 1.00 90.88 196 THR A O 1
ATOM 1633 N N . HIS A 1 197 ? 3.052 -21.007 1.513 1.00 91.62 197 HIS A N 1
ATOM 1634 C CA . HIS A 1 197 ? 1.630 -21.146 1.175 1.00 91.62 197 HIS A CA 1
ATOM 1635 C C . HIS A 1 197 ? 1.338 -20.942 -0.320 1.00 91.62 197 HIS A C 1
ATOM 1637 O O . HIS A 1 197 ? 0.179 -21.028 -0.725 1.00 91.62 197 HIS A O 1
ATOM 1643 N N . GLY A 1 198 ? 2.348 -20.629 -1.140 1.00 90.44 198 GLY A N 1
ATOM 1644 C CA . GLY A 1 198 ? 2.158 -20.305 -2.552 1.00 90.44 198 GLY A CA 1
ATOM 1645 C C . GLY A 1 198 ? 1.407 -18.990 -2.780 1.00 90.44 198 GLY A C 1
ATOM 1646 O O . GLY A 1 198 ? 1.361 -18.108 -1.918 1.00 90.44 198 GLY A O 1
ATOM 1647 N N . VAL A 1 199 ? 0.821 -18.853 -3.971 1.00 92.75 199 VAL A N 1
ATOM 1648 C CA . VAL A 1 199 ? 0.038 -17.678 -4.390 1.00 92.75 199 VAL A CA 1
ATOM 1649 C C . VAL A 1 199 ? -1.394 -17.805 -3.869 1.00 92.75 199 VAL A C 1
ATOM 1651 O O . VAL A 1 199 ? -2.330 -18.085 -4.611 1.00 92.75 199 VAL A O 1
ATOM 1654 N N . THR A 1 200 ? -1.555 -17.657 -2.558 1.00 94.06 200 THR A N 1
ATOM 1655 C CA . THR A 1 200 ? -2.855 -17.719 -1.875 1.00 94.06 200 THR A CA 1
ATOM 1656 C C . THR A 1 200 ? -3.136 -16.416 -1.126 1.00 94.06 200 THR A C 1
ATOM 1658 O O . THR A 1 200 ? -2.190 -15.810 -0.611 1.00 94.06 200 THR A O 1
ATOM 1661 N N . PRO A 1 201 ? -4.405 -15.968 -1.013 1.00 94.00 201 PRO A N 1
ATOM 1662 C CA . PRO A 1 201 ? -4.739 -14.744 -0.289 1.00 94.00 201 PRO A CA 1
ATOM 1663 C C . PRO A 1 201 ? -4.193 -14.751 1.142 1.00 94.00 201 PRO A C 1
ATOM 1665 O O . PRO A 1 201 ? -4.439 -15.673 1.923 1.00 94.00 201 PRO A O 1
ATOM 1668 N N . ARG A 1 202 ? -3.443 -13.705 1.513 1.00 92.75 202 ARG A N 1
ATOM 1669 C CA . ARG A 1 202 ? -2.859 -13.615 2.855 1.00 92.75 202 ARG A CA 1
ATOM 1670 C C . ARG A 1 202 ? -3.859 -13.027 3.843 1.00 92.75 202 ARG A C 1
ATOM 1672 O O . ARG A 1 202 ? -4.109 -11.823 3.860 1.00 92.75 202 ARG A O 1
ATOM 1679 N N . VAL A 1 203 ? -4.347 -13.865 4.748 1.00 87.06 203 VAL A N 1
ATOM 1680 C CA . VAL A 1 203 ? -5.261 -13.457 5.819 1.00 87.06 203 VAL A CA 1
ATOM 1681 C C . VAL A 1 203 ? -4.475 -13.056 7.073 1.00 87.06 203 VAL A C 1
ATOM 1683 O O . VAL A 1 203 ? -3.419 -13.611 7.384 1.00 87.06 203 VAL A O 1
ATOM 1686 N N . HIS A 1 204 ? -4.950 -12.039 7.795 1.00 83.12 204 HIS A N 1
ATOM 1687 C CA . HIS A 1 204 ? -4.360 -11.657 9.079 1.00 83.12 204 HIS A CA 1
ATOM 1688 C C . HIS A 1 204 ? -4.737 -12.672 10.168 1.00 83.12 204 HIS A C 1
ATOM 1690 O O . HIS A 1 204 ? -5.876 -13.121 10.214 1.00 83.12 204 HIS A O 1
ATOM 1696 N N . GLY A 1 205 ? -3.831 -12.967 11.106 1.00 81.62 205 GLY A N 1
ATOM 1697 C CA . GLY A 1 205 ? -4.086 -13.948 12.176 1.00 81.62 205 GLY A CA 1
ATOM 1698 C C . GLY A 1 205 ? -5.236 -13.595 13.133 1.00 81.62 205 GLY A C 1
ATOM 1699 O O . GLY A 1 205 ? -5.698 -14.468 13.869 1.00 81.62 205 GLY A O 1
ATOM 1700 N N . ASN A 1 206 ? -5.698 -12.340 13.102 1.00 82.06 206 ASN A N 1
ATOM 1701 C CA . ASN A 1 206 ? -6.843 -11.842 13.878 1.00 82.06 206 ASN A CA 1
ATOM 1702 C C . ASN A 1 206 ? -8.143 -11.781 13.064 1.00 82.06 206 ASN A C 1
ATOM 1704 O O . ASN A 1 206 ? -9.153 -11.316 13.579 1.00 82.06 206 ASN A O 1
ATOM 1708 N N . HIS A 1 207 ? -8.131 -12.182 11.793 1.00 82.81 207 HIS A N 1
ATOM 1709 C CA . HIS A 1 207 ? -9.355 -12.203 11.003 1.00 82.81 207 HIS A CA 1
ATOM 1710 C C . HIS A 1 207 ? -10.366 -13.162 11.643 1.00 82.81 207 HIS A C 1
ATOM 1712 O O . HIS A 1 207 ? -10.005 -14.277 12.019 1.00 82.81 207 HIS A O 1
ATOM 1718 N N . GLY A 1 208 ? -11.603 -12.698 11.823 1.00 83.50 208 GLY A N 1
ATOM 1719 C CA . GLY A 1 208 ? -12.667 -13.461 12.480 1.00 83.50 208 GLY A CA 1
ATOM 1720 C C . GLY A 1 208 ? -12.488 -13.681 13.988 1.00 83.50 208 GLY A C 1
ATOM 1721 O O . GLY A 1 208 ? -13.316 -14.356 14.589 1.00 83.50 208 GLY A O 1
ATOM 1722 N N . LYS A 1 209 ? -11.442 -13.130 14.623 1.00 87.38 209 LYS A N 1
ATOM 1723 C CA . LYS A 1 209 ? -11.242 -13.236 16.075 1.00 87.38 209 LYS A CA 1
ATOM 1724 C C . LYS A 1 209 ? -11.751 -11.983 16.772 1.00 87.38 209 LYS A C 1
ATOM 1726 O O . LYS A 1 209 ? -11.302 -10.880 16.464 1.00 87.38 209 LYS A O 1
ATOM 1731 N N . ILE A 1 210 ? -12.642 -12.169 17.740 1.00 82.12 210 ILE A N 1
ATOM 1732 C CA . ILE A 1 210 ? -13.095 -11.096 18.627 1.00 82.12 210 ILE A CA 1
ATOM 1733 C C . ILE A 1 210 ? -11.960 -10.805 19.622 1.00 82.12 210 ILE A C 1
ATOM 1735 O O . ILE A 1 210 ? -11.443 -11.743 20.238 1.00 82.12 210 ILE A O 1
ATOM 1739 N N . PRO A 1 211 ? -11.512 -9.545 19.766 1.00 86.00 211 PRO A N 1
ATOM 1740 C CA . PRO A 1 211 ? -10.555 -9.185 20.802 1.00 86.00 211 PRO A CA 1
ATOM 1741 C C . PRO A 1 211 ? -11.088 -9.570 22.184 1.00 86.00 211 PRO A C 1
ATOM 1743 O O . PRO A 1 211 ? -12.247 -9.322 22.496 1.00 86.00 211 PRO A O 1
ATOM 1746 N N . HIS A 1 212 ? -10.222 -10.113 23.039 1.00 82.88 212 HIS A N 1
ATOM 1747 C CA . HIS A 1 212 ? -10.592 -10.497 24.407 1.00 82.88 212 HIS A CA 1
ATOM 1748 C C . HIS A 1 212 ? -11.213 -9.337 25.210 1.00 82.88 212 HIS A C 1
ATOM 1750 O O . HIS A 1 212 ? -12.036 -9.553 26.088 1.00 82.88 212 HIS A O 1
ATOM 1756 N N . ASN A 1 213 ? -10.842 -8.097 24.883 1.00 84.75 213 ASN A N 1
ATOM 1757 C CA . ASN A 1 213 ? -11.289 -6.897 25.590 1.00 84.75 213 ASN A CA 1
ATOM 1758 C C . ASN A 1 213 ? -12.452 -6.181 24.880 1.00 84.75 213 ASN A C 1
ATOM 1760 O O . ASN A 1 213 ? -12.676 -4.994 25.113 1.00 84.75 213 ASN A O 1
ATOM 1764 N N . THR A 1 214 ? -13.149 -6.852 23.962 1.00 86.56 214 THR A N 1
ATOM 1765 C CA . THR A 1 214 ? -14.340 -6.289 23.322 1.00 86.56 214 THR A CA 1
ATOM 1766 C C . THR A 1 214 ? -15.545 -6.489 24.231 1.00 86.56 214 THR A C 1
ATOM 1768 O O . THR A 1 214 ? -15.926 -7.617 24.530 1.00 86.56 214 THR A O 1
ATOM 1771 N N . PHE A 1 215 ? -16.150 -5.383 24.663 1.00 86.50 215 PHE A N 1
ATOM 1772 C CA . PHE A 1 215 ? -17.401 -5.406 25.414 1.00 86.50 215 PHE A CA 1
ATOM 1773 C C . PHE A 1 215 ? -18.573 -5.846 24.523 1.00 86.50 215 PHE A C 1
ATOM 1775 O O . PHE A 1 215 ? -18.515 -5.731 23.296 1.00 86.50 215 PHE A O 1
ATOM 1782 N N . SER A 1 216 ? -19.650 -6.350 25.129 1.00 87.69 216 SER A N 1
ATOM 1783 C CA . SER A 1 216 ? -20.871 -6.684 24.390 1.00 87.69 216 SER A CA 1
ATOM 1784 C C . SER A 1 216 ? -21.523 -5.429 23.799 1.00 87.69 216 SER A C 1
ATOM 1786 O O . SER A 1 216 ? -21.318 -4.310 24.277 1.00 87.69 216 SER A O 1
ATOM 1788 N N . LEU A 1 217 ? -22.342 -5.610 22.758 1.00 87.19 217 LEU A N 1
ATOM 1789 C CA . LEU A 1 217 ? -23.068 -4.506 22.123 1.00 87.19 217 LEU A CA 1
ATOM 1790 C C . LEU A 1 217 ? -23.949 -3.744 23.126 1.00 87.19 217 LEU A C 1
ATOM 1792 O O . LEU A 1 217 ? -24.103 -2.530 23.011 1.00 87.19 217 LEU A O 1
ATOM 1796 N N . ASP A 1 218 ? -24.486 -4.438 24.126 1.00 87.25 218 ASP A N 1
ATOM 1797 C CA . ASP A 1 218 ? -25.359 -3.838 25.132 1.00 87.25 218 ASP A CA 1
ATOM 1798 C C . ASP A 1 218 ? -24.597 -2.888 26.055 1.00 87.25 218 ASP A C 1
ATOM 1800 O O . ASP A 1 218 ? -25.075 -1.787 26.318 1.00 87.25 218 ASP A O 1
ATOM 1804 N N . ILE A 1 219 ? -23.360 -3.230 26.434 1.00 87.88 219 ILE A N 1
ATOM 1805 C CA . ILE A 1 219 ? -22.486 -2.319 27.188 1.00 87.88 219 ILE A CA 1
ATOM 1806 C C . ILE A 1 219 ? -22.238 -1.035 26.383 1.00 87.88 219 ILE A C 1
ATOM 1808 O O . ILE A 1 219 ? -22.310 0.063 26.935 1.00 87.88 219 ILE A O 1
ATOM 1812 N N . TYR A 1 220 ? -22.012 -1.142 25.067 1.00 90.06 220 TYR A N 1
ATOM 1813 C CA . TYR A 1 220 ? -21.861 0.038 24.210 1.00 90.06 220 TYR A CA 1
ATOM 1814 C C . TYR A 1 220 ? -23.137 0.876 24.127 1.00 90.06 220 TYR A C 1
ATOM 1816 O O . TYR A 1 220 ? -23.050 2.104 24.179 1.00 90.06 220 TYR A O 1
ATOM 1824 N N . LYS A 1 221 ? -24.312 0.247 24.011 1.00 91.00 221 LYS A N 1
ATOM 1825 C CA . LYS A 1 221 ? -25.598 0.961 23.986 1.00 91.00 221 LYS A CA 1
ATOM 1826 C C . LYS A 1 221 ? -25.817 1.734 25.284 1.00 91.00 221 LYS A C 1
ATOM 1828 O O . LYS A 1 221 ? -26.025 2.942 25.224 1.00 91.00 221 LYS A O 1
ATOM 1833 N N . ILE A 1 222 ? -25.662 1.067 26.427 1.00 91.62 222 ILE A N 1
ATOM 1834 C CA . ILE A 1 222 ? -25.846 1.657 27.760 1.00 91.62 222 ILE A CA 1
ATOM 1835 C C . ILE A 1 222 ? -24.874 2.822 27.973 1.00 91.62 222 ILE A C 1
ATOM 1837 O O . ILE A 1 222 ? -25.284 3.911 28.375 1.00 91.62 222 ILE A O 1
ATOM 1841 N N . ALA A 1 223 ? -23.591 2.637 27.650 1.00 93.06 223 ALA A N 1
ATOM 1842 C CA . ALA A 1 223 ? -22.594 3.701 27.756 1.00 93.06 223 ALA A CA 1
ATOM 1843 C C . ALA A 1 223 ? -22.899 4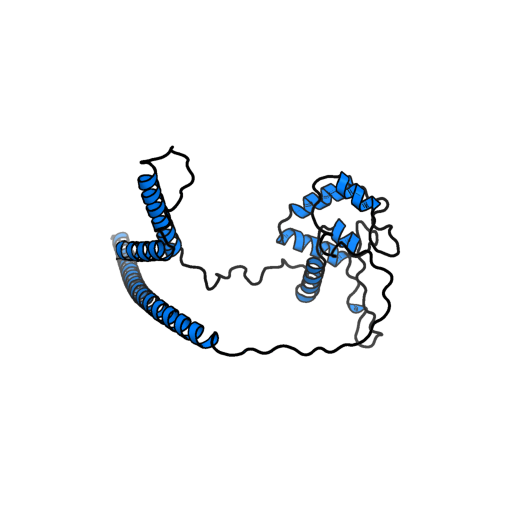.885 26.825 1.00 93.06 223 ALA A C 1
ATOM 1845 O O . ALA A 1 223 ? -22.735 6.040 27.220 1.00 93.06 223 ALA A O 1
ATOM 1846 N N . THR A 1 224 ? -23.367 4.619 25.603 1.00 93.88 224 THR A N 1
ATOM 1847 C CA . THR A 1 224 ? -23.724 5.665 24.634 1.00 93.88 224 THR A CA 1
ATOM 1848 C C . THR A 1 224 ? -24.931 6.468 25.104 1.00 93.88 224 THR A C 1
ATOM 1850 O O . THR A 1 224 ? -24.928 7.694 25.007 1.00 93.88 224 THR A O 1
ATOM 1853 N N . GLU A 1 225 ? -25.957 5.798 25.620 1.00 94.56 225 GLU A N 1
ATOM 1854 C CA . GLU A 1 225 ? -27.170 6.442 26.118 1.00 94.56 225 GLU A CA 1
ATOM 1855 C C . GLU A 1 225 ? -26.891 7.270 27.374 1.00 94.56 225 GLU A C 1
ATOM 1857 O O . GLU A 1 225 ? -27.282 8.436 27.446 1.00 94.56 225 GLU A O 1
ATOM 1862 N N . PHE A 1 226 ? -26.095 6.730 28.301 1.00 95.38 226 PHE A N 1
ATOM 1863 C CA . PHE A 1 226 ? -25.574 7.497 29.426 1.00 95.38 226 PHE A CA 1
ATOM 1864 C C . PHE A 1 226 ? -24.840 8.758 28.963 1.00 95.38 226 PHE A C 1
ATOM 1866 O O . PHE A 1 226 ? -25.126 9.841 29.467 1.00 95.38 226 PHE A O 1
ATOM 1873 N N . LEU A 1 227 ? -23.903 8.640 28.015 1.00 94.12 227 LEU A N 1
ATOM 1874 C CA . LEU A 1 227 ? -23.112 9.780 27.549 1.00 94.12 227 LEU A CA 1
ATOM 1875 C C . LEU A 1 227 ? -23.987 10.851 26.896 1.00 94.12 227 LEU A C 1
ATOM 1877 O O . LEU A 1 227 ? -23.772 12.031 27.161 1.00 94.12 227 LEU A O 1
ATOM 1881 N N . LYS A 1 228 ? -24.987 10.460 26.096 1.00 92.88 228 LYS A N 1
ATOM 1882 C CA . LYS A 1 228 ? -25.960 11.397 25.512 1.00 92.88 228 LYS A CA 1
ATOM 1883 C C . LYS A 1 228 ? -26.723 12.151 26.600 1.00 92.88 228 LYS A C 1
ATOM 1885 O O . LYS A 1 228 ? -26.669 13.377 26.635 1.00 92.88 228 LYS A O 1
ATOM 1890 N N . ASN A 1 229 ? -27.320 11.422 27.543 1.00 91.12 229 ASN A N 1
ATOM 1891 C CA . ASN A 1 229 ? -28.070 12.003 28.659 1.00 91.12 229 ASN A CA 1
ATOM 1892 C C . ASN A 1 229 ? -27.188 12.910 29.533 1.00 91.12 229 ASN A C 1
ATOM 1894 O O . ASN A 1 229 ? -27.603 13.985 29.968 1.00 91.12 229 ASN A O 1
ATOM 1898 N N . PHE A 1 230 ? -25.945 12.491 29.780 1.00 91.56 230 PHE A N 1
ATOM 1899 C CA . PHE A 1 230 ? -24.976 13.263 30.544 1.00 91.56 230 PHE A CA 1
ATOM 1900 C C . PHE A 1 230 ? -24.625 14.569 29.827 1.00 91.56 230 PHE A C 1
ATOM 1902 O O . PHE A 1 230 ? -24.673 15.626 30.450 1.00 91.56 230 PHE A O 1
ATOM 1909 N N . ILE A 1 231 ? -24.312 14.520 28.529 1.00 89.44 231 ILE A N 1
ATOM 1910 C CA . ILE A 1 231 ? -23.988 15.703 27.719 1.00 89.44 231 ILE A CA 1
ATOM 1911 C C . ILE A 1 231 ? -25.171 16.674 27.679 1.00 89.44 231 ILE A C 1
ATOM 1913 O O . ILE A 1 231 ? -24.980 17.854 27.964 1.00 89.44 231 ILE A O 1
ATOM 1917 N N . GLU A 1 232 ? -26.389 16.193 27.425 1.00 88.06 232 GLU A N 1
ATOM 1918 C CA . GLU A 1 232 ? -27.600 17.026 27.413 1.00 88.06 232 GLU A CA 1
ATOM 1919 C C . GLU A 1 232 ? -27.828 17.741 28.756 1.00 88.06 232 GLU A C 1
ATOM 1921 O O . GLU A 1 232 ? -28.134 18.939 28.798 1.00 88.06 232 GLU A O 1
ATOM 1926 N N . LEU A 1 233 ? -27.607 17.050 29.878 1.00 86.12 233 LEU A N 1
ATOM 1927 C CA . LEU A 1 233 ? -27.697 17.652 31.209 1.00 86.12 233 LEU A CA 1
ATOM 1928 C C . LEU A 1 233 ? -26.636 18.743 31.429 1.00 86.12 233 LEU A C 1
ATOM 1930 O O . LEU A 1 233 ? -26.902 19.746 32.091 1.00 86.12 233 LEU A O 1
ATOM 1934 N N . GLN A 1 234 ? -25.426 18.573 30.896 1.00 86.19 234 GLN A N 1
ATOM 1935 C CA . GLN A 1 234 ? -24.386 19.601 31.003 1.00 86.19 234 GLN A CA 1
ATOM 1936 C C . GLN A 1 234 ? -24.663 20.788 30.077 1.00 86.19 234 GLN A C 1
ATOM 1938 O O . GLN A 1 234 ? -24.481 21.937 30.481 1.00 86.19 234 GLN A O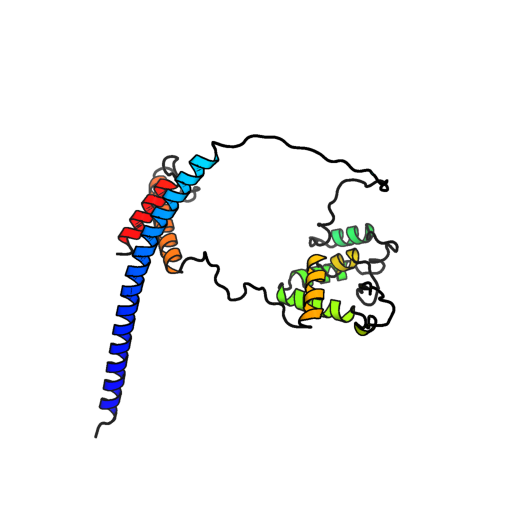 1
ATOM 1943 N N . GLU A 1 235 ? -25.165 20.542 28.868 1.00 83.50 235 GLU A N 1
ATOM 1944 C CA . GLU A 1 235 ? -25.563 21.602 27.945 1.00 83.50 235 GLU A CA 1
ATOM 1945 C C . GLU A 1 235 ? -26.704 22.453 28.502 1.00 83.50 235 GLU A C 1
ATOM 1947 O O . GLU A 1 235 ? -26.655 23.676 28.412 1.00 83.50 235 GLU A O 1
ATOM 1952 N N . THR A 1 236 ? -27.733 21.837 29.088 1.00 80.19 236 THR A N 1
ATOM 1953 C CA . THR A 1 236 ? -28.858 22.569 29.700 1.00 80.19 236 THR A CA 1
ATOM 1954 C C . THR A 1 236 ? -28.398 23.451 30.859 1.00 80.19 236 THR A C 1
ATOM 1956 O O . THR A 1 236 ? -28.834 24.598 30.965 1.00 80.19 236 THR A O 1
ATOM 1959 N N . LYS A 1 237 ? -27.443 22.977 31.669 1.00 76.06 237 LYS A N 1
ATOM 1960 C CA . LYS A 1 237 ? -26.795 23.783 32.715 1.00 76.06 237 LYS A CA 1
ATOM 1961 C C . LYS A 1 237 ? -25.986 24.953 32.140 1.00 76.06 237 LYS A C 1
ATOM 1963 O O . LYS A 1 237 ? -26.002 26.030 32.728 1.00 76.06 237 LYS A O 1
ATOM 1968 N N . GLN A 1 238 ? -25.332 24.786 30.987 1.00 70.44 238 GLN A N 1
ATOM 1969 C CA . GLN A 1 238 ? -24.542 25.843 30.328 1.00 70.44 238 GLN A CA 1
ATOM 1970 C C . GLN A 1 238 ? -25.381 26.856 29.532 1.00 70.44 238 GLN A C 1
ATOM 1972 O O . GLN A 1 238 ? -25.036 28.039 29.484 1.00 70.44 238 GLN A O 1
ATOM 1977 N N . LYS A 1 239 ? -26.510 26.434 28.945 1.00 59.97 239 LYS A N 1
ATOM 1978 C CA . LYS A 1 239 ? -27.413 27.269 28.124 1.00 59.97 239 LYS A CA 1
ATOM 1979 C C . LYS A 1 239 ? -28.083 28.411 28.898 1.00 59.97 239 LYS A C 1
ATOM 1981 O O . LYS A 1 239 ? -28.668 29.292 28.278 1.00 59.97 239 LYS A O 1
ATOM 1986 N N . THR A 1 240 ? -27.944 28.464 30.224 1.00 56.19 240 THR A N 1
ATOM 1987 C CA . THR A 1 240 ? -28.302 29.658 31.007 1.00 56.19 240 THR A CA 1
ATOM 1988 C C . THR A 1 240 ? -27.311 30.821 30.843 1.00 56.19 240 THR A C 1
ATOM 1990 O O . THR A 1 240 ? -27.614 31.910 31.324 1.00 56.19 240 THR A O 1
ATOM 1993 N N . LYS A 1 241 ? -26.157 30.652 30.159 1.00 56.12 241 LYS A N 1
ATOM 1994 C CA . LYS A 1 241 ? -25.158 31.734 30.003 1.00 56.12 241 LYS A CA 1
ATOM 1995 C C . LYS A 1 241 ? -24.540 31.979 28.610 1.00 56.12 241 LYS A C 1
ATOM 1997 O O . LYS A 1 241 ? -24.009 33.071 28.447 1.00 56.12 241 LYS A O 1
ATOM 2002 N N . VAL A 1 242 ? -24.586 31.089 27.601 1.00 57.66 242 VAL A N 1
ATOM 2003 C CA . VAL A 1 242 ? -23.964 31.357 26.266 1.00 57.66 242 VAL A CA 1
ATOM 2004 C C . VAL A 1 242 ? -24.680 30.638 25.095 1.00 57.66 242 VAL A C 1
ATOM 2006 O O . VAL A 1 242 ? -25.356 29.631 25.289 1.00 57.66 242 VAL A O 1
ATOM 2009 N N . ALA A 1 243 ? -24.534 31.198 23.882 1.00 59.19 243 ALA A N 1
ATOM 2010 C CA . ALA A 1 243 ? -25.129 30.833 22.588 1.00 59.19 243 ALA A CA 1
ATOM 2011 C C . ALA A 1 243 ? -25.105 29.335 22.199 1.00 59.19 243 ALA A C 1
ATOM 2013 O O . ALA A 1 243 ? -24.195 28.587 22.544 1.00 59.19 243 ALA A O 1
ATOM 2014 N N . LYS A 1 244 ? -26.086 28.939 21.371 1.00 57.78 244 LYS A N 1
ATOM 2015 C CA . LYS A 1 244 ? -26.466 27.559 20.986 1.00 57.78 244 LYS A CA 1
ATOM 2016 C C . LYS A 1 244 ? -25.372 26.656 20.367 1.00 57.78 244 LYS A C 1
ATOM 2018 O O . LYS A 1 244 ? -25.651 25.479 20.196 1.00 57.78 244 LYS A O 1
ATOM 2023 N N . ASN A 1 245 ? -24.167 27.160 20.078 1.00 60.59 245 ASN A N 1
ATOM 2024 C CA . ASN A 1 245 ? -23.078 26.426 19.404 1.00 60.59 245 ASN A CA 1
ATOM 2025 C C . ASN A 1 245 ? -21.722 26.500 20.142 1.00 60.59 245 ASN A C 1
ATOM 2027 O O . ASN A 1 245 ? -20.673 26.310 19.530 1.00 60.59 245 ASN A O 1
ATOM 2031 N N . ALA A 1 246 ? -21.709 26.841 21.433 1.00 65.12 246 ALA A N 1
ATOM 2032 C CA . ALA A 1 246 ? -20.468 26.889 22.203 1.00 65.12 246 ALA A CA 1
ATOM 2033 C C . ALA A 1 246 ? -19.923 25.477 22.496 1.00 65.12 246 ALA A C 1
ATOM 2035 O O . ALA A 1 246 ? -20.683 24.538 22.725 1.00 65.12 246 ALA A O 1
ATOM 2036 N N . GLN A 1 247 ? -18.594 25.339 22.520 1.00 72.06 247 GLN A N 1
ATOM 2037 C CA . GLN A 1 247 ? -17.924 24.113 22.952 1.00 72.06 247 GLN A CA 1
ATOM 2038 C C . GLN A 1 247 ? -18.320 23.788 24.401 1.00 72.06 247 GLN A C 1
ATOM 2040 O O . GLN A 1 247 ? -18.140 24.624 25.287 1.00 72.06 247 GLN A O 1
ATOM 2045 N N . LEU A 1 248 ? -18.839 22.577 24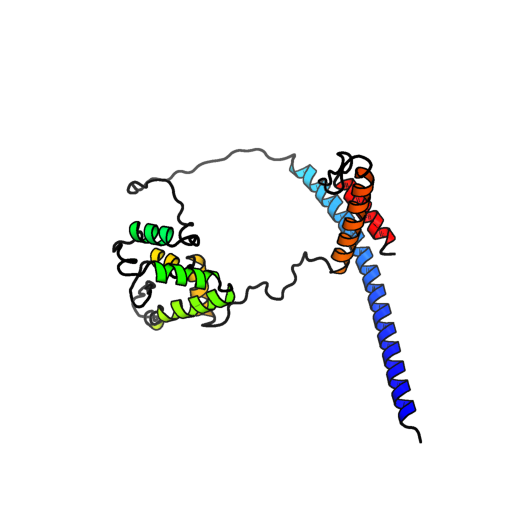.643 1.00 73.38 248 LEU A N 1
ATOM 2046 C CA . LEU A 1 248 ? -19.228 22.128 25.980 1.00 73.38 248 LEU A CA 1
ATOM 2047 C C . LEU A 1 248 ? -17.996 22.093 26.891 1.00 73.38 248 LEU A C 1
ATOM 2049 O O . LEU A 1 248 ? -17.143 21.212 26.759 1.00 73.38 248 LEU A O 1
ATOM 2053 N N . HIS A 1 249 ? -17.917 23.024 27.840 1.00 78.62 249 HIS A N 1
ATOM 2054 C CA . HIS A 1 249 ? -16.835 23.041 28.819 1.00 78.62 249 HIS A CA 1
ATOM 2055 C C . HIS A 1 249 ? -17.326 22.462 30.142 1.00 78.62 249 HIS A C 1
ATOM 2057 O O . HIS A 1 249 ? -18.141 23.074 30.829 1.00 78.62 249 HIS A O 1
ATOM 2063 N N . LEU A 1 250 ? -16.854 21.271 30.512 1.00 82.06 250 LEU A N 1
ATOM 2064 C CA . LEU A 1 250 ? -17.185 20.714 31.821 1.00 82.06 250 LEU A CA 1
ATOM 2065 C C . LEU A 1 250 ? -16.549 21.590 32.917 1.00 82.06 250 LEU A C 1
ATOM 2067 O O . LEU A 1 250 ? -15.387 21.987 32.772 1.00 82.06 250 LEU A O 1
ATOM 2071 N N . PRO A 1 251 ? -17.287 21.938 33.982 1.00 81.25 251 PRO A N 1
ATOM 2072 C CA . PRO A 1 251 ? -16.712 22.664 35.103 1.00 81.25 251 PRO A CA 1
ATOM 2073 C C . PRO A 1 251 ? -15.729 21.780 35.892 1.00 81.25 251 PRO A C 1
ATOM 2075 O O . PRO A 1 251 ? -15.765 20.549 35.824 1.00 81.25 251 PRO A O 1
ATOM 2078 N N . SER A 1 252 ? -14.788 22.423 36.591 1.00 82.50 252 SER A N 1
ATOM 2079 C CA . SER A 1 252 ? -13.618 21.771 37.205 1.00 82.50 252 SER A CA 1
ATOM 2080 C C . SER A 1 252 ? -13.958 20.770 38.320 1.00 82.50 252 SER A C 1
ATOM 2082 O O . SER A 1 252 ? -13.123 19.947 38.689 1.00 82.50 252 SER A O 1
ATOM 2084 N N . ASP A 1 253 ? -15.171 20.841 38.861 1.00 83.75 253 ASP A N 1
ATOM 2085 C CA . ASP A 1 253 ? -15.747 19.924 39.846 1.00 83.75 253 ASP A CA 1
ATOM 2086 C C . ASP A 1 253 ? -16.165 18.573 39.235 1.00 83.75 253 ASP A C 1
ATOM 2088 O O . ASP A 1 253 ? -16.198 17.555 39.934 1.00 83.75 253 ASP A O 1
ATOM 2092 N N . ILE A 1 254 ? -16.408 18.517 37.920 1.00 88.25 254 ILE A N 1
ATOM 2093 C CA . ILE A 1 254 ? -16.722 17.276 37.203 1.00 88.25 254 ILE A CA 1
ATOM 2094 C C . ILE A 1 254 ? -15.433 16.517 36.898 1.00 88.25 254 ILE A C 1
ATOM 2096 O O . ILE A 1 254 ? -14.852 16.570 35.813 1.00 88.25 254 ILE A O 1
ATOM 2100 N N . THR A 1 255 ? -14.987 15.757 37.891 1.00 90.75 255 THR A N 1
ATOM 2101 C CA . THR A 1 255 ? -13.858 14.839 37.735 1.00 90.75 255 THR A CA 1
ATOM 2102 C C . THR A 1 255 ? -14.280 13.545 37.035 1.00 90.75 255 THR A C 1
ATOM 2104 O O . THR A 1 255 ? -15.455 13.176 37.000 1.00 90.75 255 THR A O 1
ATOM 2107 N N . ARG A 1 256 ? -13.300 12.772 36.545 1.00 91.44 256 ARG A N 1
ATOM 2108 C CA . ARG A 1 256 ? -13.548 11.424 35.993 1.00 91.44 256 ARG A CA 1
ATOM 2109 C C . ARG A 1 256 ? -14.304 10.520 36.969 1.00 91.44 256 ARG A C 1
ATOM 2111 O O . ARG A 1 256 ? -15.124 9.721 36.533 1.00 91.44 256 ARG A O 1
ATOM 2118 N N . LYS A 1 257 ? -14.048 10.668 38.275 1.00 92.12 257 LYS A N 1
ATOM 2119 C CA . LYS A 1 257 ? -14.741 9.912 39.322 1.00 92.12 257 LYS A CA 1
ATOM 2120 C C . LYS A 1 257 ? -16.230 10.255 39.364 1.00 92.12 257 LYS A C 1
ATOM 2122 O O . LYS A 1 257 ? -17.045 9.350 39.393 1.00 92.12 257 LYS A O 1
ATOM 2127 N N . VAL A 1 258 ? -16.586 11.537 39.273 1.00 91.75 258 VAL A N 1
ATOM 2128 C CA . VAL A 1 258 ? -17.992 11.980 39.254 1.00 91.75 258 VAL A CA 1
ATOM 2129 C C . VAL A 1 258 ? -18.742 11.397 38.055 1.00 91.75 258 VAL A C 1
ATOM 2131 O O . VAL A 1 258 ? -19.868 10.922 38.199 1.00 91.75 258 VAL A O 1
ATOM 2134 N N . VAL A 1 259 ? -18.112 11.391 36.875 1.00 92.88 259 VAL A N 1
ATOM 2135 C CA . VAL A 1 259 ? -18.695 10.783 35.667 1.00 92.88 259 VAL A CA 1
ATOM 2136 C C . VAL A 1 259 ? -18.869 9.274 35.848 1.00 92.88 259 VAL A C 1
ATOM 2138 O O . VAL A 1 259 ? -19.930 8.745 35.530 1.00 92.88 259 VAL A O 1
ATOM 2141 N N . TYR A 1 260 ? -17.863 8.594 36.403 1.00 93.50 260 TYR A N 1
ATOM 2142 C CA . TYR A 1 260 ? -17.926 7.161 36.690 1.00 93.50 260 TYR A CA 1
ATOM 2143 C C . TYR A 1 260 ? -19.037 6.818 37.691 1.00 93.50 260 TYR A C 1
ATOM 2145 O O . TYR A 1 260 ? -19.870 5.964 37.406 1.00 93.50 260 TYR A O 1
ATOM 2153 N N . ASP A 1 261 ? -19.115 7.523 38.818 1.00 94.06 261 ASP A N 1
ATOM 2154 C CA . ASP A 1 261 ? -20.143 7.298 39.838 1.00 94.06 261 ASP A CA 1
ATOM 2155 C C . ASP A 1 261 ? -21.551 7.543 39.260 1.00 94.06 261 ASP A C 1
ATOM 2157 O O . ASP A 1 261 ? -22.479 6.775 39.522 1.00 94.06 261 ASP A O 1
ATOM 2161 N N . SER A 1 262 ? -21.700 8.560 38.400 1.00 92.56 262 SER A N 1
ATOM 2162 C CA . SER A 1 262 ? -22.949 8.841 37.675 1.00 92.56 262 SER A CA 1
ATOM 2163 C C . SER A 1 262 ? -23.313 7.720 36.696 1.00 92.56 262 SER A C 1
ATOM 2165 O O . SER A 1 262 ? -24.479 7.337 36.609 1.00 92.56 262 SER A O 1
ATOM 2167 N N . TYR A 1 263 ? -22.327 7.166 35.986 1.00 93.38 263 TYR A N 1
ATOM 2168 C CA . TYR A 1 263 ? -22.520 6.024 35.092 1.00 93.38 263 TYR A CA 1
ATOM 2169 C C . TYR A 1 263 ? -22.946 4.771 35.860 1.00 93.38 263 TYR A C 1
ATOM 2171 O O . TYR A 1 263 ? -23.899 4.107 35.460 1.00 93.38 263 TYR A O 1
ATOM 2179 N N . ILE A 1 264 ? -22.311 4.474 36.998 1.00 92.88 264 ILE A N 1
ATOM 2180 C CA . ILE A 1 264 ? -22.689 3.340 37.854 1.00 92.88 264 ILE A CA 1
ATOM 2181 C C . ILE A 1 264 ? -24.124 3.494 38.362 1.00 92.88 264 ILE A C 1
ATOM 2183 O O . ILE A 1 264 ? -24.897 2.537 38.328 1.00 92.88 264 ILE A O 1
ATOM 2187 N N . GLN A 1 265 ? -24.517 4.697 38.788 1.00 92.38 265 GLN A N 1
ATOM 2188 C CA . GLN A 1 265 ? -25.902 4.969 39.179 1.00 92.38 265 GLN A CA 1
ATOM 2189 C C . GLN A 1 265 ? -26.880 4.807 38.012 1.00 92.38 265 GLN A C 1
ATOM 2191 O O . GLN A 1 265 ? -27.963 4.259 38.203 1.00 92.38 265 GLN A O 1
ATOM 2196 N N . TYR A 1 266 ? -26.509 5.262 36.814 1.00 92.25 266 TYR A N 1
ATOM 2197 C CA . TYR A 1 266 ? -27.316 5.083 35.610 1.00 92.25 266 TYR A CA 1
ATOM 2198 C C . TYR A 1 266 ? -27.490 3.598 35.269 1.00 92.25 266 TYR A C 1
ATOM 2200 O O . TYR A 1 266 ? -28.611 3.157 35.036 1.00 92.25 266 TYR A O 1
ATOM 2208 N N . CYS A 1 267 ? -26.418 2.805 35.332 1.00 89.50 267 CYS A N 1
ATOM 2209 C CA . CYS A 1 267 ? -26.473 1.361 35.108 1.00 89.50 267 CYS A CA 1
ATOM 2210 C C . CYS A 1 267 ? -27.400 0.670 36.114 1.00 89.50 267 CYS A C 1
ATOM 2212 O O . CYS A 1 267 ? -28.271 -0.094 35.719 1.00 89.50 267 CYS A O 1
ATOM 2214 N N . ARG A 1 268 ? -27.287 1.001 37.407 1.00 89.12 268 ARG A N 1
ATOM 2215 C CA . ARG A 1 268 ? -28.149 0.432 38.461 1.00 89.12 268 ARG A CA 1
ATOM 2216 C C . ARG A 1 268 ? -29.640 0.713 38.259 1.00 89.12 268 ARG A C 1
ATOM 2218 O O . ARG A 1 268 ? -30.449 -0.054 38.755 1.00 89.12 268 ARG A O 1
ATOM 2225 N N . LYS A 1 269 ? -29.998 1.806 37.577 1.00 84.88 269 LYS A N 1
ATOM 2226 C CA . LYS A 1 269 ? -31.395 2.199 37.320 1.00 84.88 269 LYS A CA 1
ATOM 2227 C C . LYS A 1 269 ? -31.988 1.609 36.041 1.00 84.88 269 LYS A C 1
ATOM 2229 O O . LYS A 1 269 ? -33.203 1.553 35.937 1.00 84.88 269 LYS A O 1
ATOM 2234 N N . ASN A 1 270 ? -31.154 1.253 35.064 1.00 73.62 270 ASN A N 1
ATOM 2235 C CA . ASN A 1 270 ? -31.597 0.837 33.726 1.00 73.62 270 ASN A CA 1
ATOM 2236 C C . ASN A 1 270 ? -31.301 -0.643 33.418 1.00 73.62 270 ASN A C 1
ATOM 2238 O O . ASN A 1 270 ? -31.622 -1.109 32.331 1.00 73.62 270 ASN A O 1
ATOM 2242 N N . ILE A 1 271 ? -30.659 -1.365 34.343 1.00 66.00 271 ILE A N 1
ATOM 2243 C CA . ILE A 1 271 ? -30.331 -2.800 34.232 1.00 66.00 271 ILE A CA 1
ATOM 2244 C C . ILE A 1 271 ? -31.096 -3.630 35.298 1.00 66.00 271 ILE A C 1
ATOM 2246 O O . ILE A 1 271 ? -30.879 -4.830 35.412 1.00 66.00 271 ILE A O 1
ATOM 2250 N N . SER A 1 272 ? -31.989 -3.010 36.084 1.00 48.38 272 SER A N 1
ATOM 2251 C CA . SER A 1 272 ? -32.947 -3.696 36.977 1.00 48.38 272 SER A CA 1
ATOM 2252 C C . SER A 1 272 ? -34.296 -3.875 36.296 1.00 48.38 272 SER A C 1
ATOM 2254 O O . SER A 1 272 ? -34.894 -4.955 36.450 1.00 48.38 272 SER A O 1
#

Radius of gyration: 32.55 Å; chains: 1; bounding box: 98×67×68 Å

Secondary structure (DSSP, 8-state):
--HHHHHHHHHHHHHHHHHHHHHHHHHHHHHHHHHHHHHHHHHHHHHHHHHHHHTTS-------------PPP-PPP---TT-TTPPPSSHHHHHHHHHH--SSTT--TTTT--HHHHHHHHHHHHHS-HHHHHHHHHHHHHHHPPPGGGG-TTS-----PPPEEETTEEE-HHHHHHHTT--HHHHHHHHHHHHHH-S-----TTTTPPPTTPPPHHHHHHHHHHHHHHHHHHHHHHTTTS-TT------TT--HHHHHHHHHHHHHHH--